Protein AF-A0A6A5XQM7-F1 (afdb_monomer)

Sequence (271 aa):
MVQDLGFQKDPETWPFLDQSFITNEDVEVRRRIYWGCYISDKLISLIFGRPVQLLYNEAEVRELGTLPDPEFILPWRTVGFDDDGHRQYTDLSMIPYVKEQIKLARIVEHLLSLMSSESDRITSPQLLNLDSLNHDLLEWRKNLPNWADFKIWDTSDEPLKPNIAAIHLLYNATRIALNFNGAVAWEGNNRTEQTSEVCMLAVTEIHSIIRRYRKQHGLRNSSLVIVYALAQSIRASKAFGTSEETQKLVKVMSEVAPTWTLAEMVTSARL

Secondary structure (DSSP, 8-state):
-TTTTTTTS-GGG-TTS-GGG--HHHHHHHHHHHHHHHHHHHHHHHHHTPPP-S-GGG--PPPPP-PPPPTTSPPP--TT--STT------S-SHHHHHHHHHHHHHHHHHHHHHHS--SS--HHHHHHHHHHHHHHHHHHHT--GGG---TT----S---HHHHHHHHHHHHHHHHHHHHHHHH-TTSHHHHHHHHHHHHHHHHHHHHHHHHHHHH-STT--HHHHHHHHHHHHHHHHHS-HHHHHHHHHHHHHHTTT-HHHHHHHH---

Structure (mmCIF, N/CA/C/O backbone):
data_AF-A0A6A5XQM7-F1
#
_entry.id   AF-A0A6A5XQM7-F1
#
loop_
_atom_site.group_PDB
_atom_site.id
_atom_site.type_symbol
_atom_site.label_atom_id
_atom_site.label_alt_id
_atom_site.label_comp_id
_atom_site.label_asym_id
_atom_site.label_entity_id
_atom_site.label_seq_id
_atom_site.pdbx_PDB_ins_code
_atom_site.Cartn_x
_atom_site.Cartn_y
_atom_site.Cartn_z
_atom_site.occupancy
_atom_site.B_iso_or_equiv
_atom_site.auth_seq_id
_atom_site.auth_comp_id
_atom_site.auth_asym_id
_atom_site.auth_atom_id
_atom_site.pdbx_PDB_model_num
ATOM 1 N N . MET A 1 1 ? 2.586 -15.879 -15.166 1.00 67.38 1 MET A N 1
ATOM 2 C CA . MET A 1 1 ? 2.677 -15.047 -16.389 1.00 67.38 1 MET A CA 1
ATOM 3 C C . MET A 1 1 ? 3.951 -14.206 -16.432 1.00 67.38 1 MET A C 1
ATOM 5 O O . MET A 1 1 ? 4.722 -14.393 -17.352 1.00 67.38 1 MET A O 1
ATOM 9 N N . VAL A 1 2 ? 4.231 -13.311 -15.470 1.00 81.56 2 VAL A N 1
ATOM 10 C CA . VAL A 1 2 ? 5.472 -12.487 -15.476 1.00 81.56 2 VAL A CA 1
ATOM 11 C C . VAL A 1 2 ? 6.742 -13.348 -15.456 1.00 81.56 2 VAL A C 1
ATOM 13 O O . VAL A 1 2 ? 7.657 -13.097 -16.236 1.00 81.56 2 VAL A O 1
ATOM 16 N N . GLN A 1 3 ? 6.761 -14.392 -14.620 1.00 82.56 3 GLN A N 1
ATOM 17 C CA . GLN A 1 3 ? 7.858 -15.365 -14.572 1.00 82.56 3 GLN A CA 1
ATOM 18 C C . GLN A 1 3 ? 7.965 -16.207 -15.856 1.00 82.56 3 GLN A C 1
ATOM 20 O O . GLN A 1 3 ? 9.068 -16.485 -16.324 1.00 82.56 3 GLN A O 1
ATOM 25 N N . ASP A 1 4 ? 6.825 -16.559 -16.461 1.00 83.94 4 ASP A N 1
ATOM 26 C CA . ASP A 1 4 ? 6.769 -17.307 -17.728 1.00 83.94 4 ASP A CA 1
ATOM 27 C C . ASP A 1 4 ? 7.311 -16.480 -18.905 1.00 83.94 4 ASP A C 1
ATOM 29 O O . ASP A 1 4 ? 7.859 -17.028 -19.856 1.00 83.94 4 ASP A O 1
ATOM 33 N N . LEU A 1 5 ? 7.181 -15.150 -18.830 1.00 84.69 5 LEU A N 1
ATOM 34 C CA . LEU A 1 5 ? 7.722 -14.198 -19.803 1.00 84.69 5 LEU A CA 1
ATOM 35 C C . LEU A 1 5 ? 9.207 -13.868 -19.566 1.00 84.69 5 LEU A C 1
ATOM 37 O O . LEU A 1 5 ? 9.787 -13.106 -20.338 1.00 84.69 5 LEU A O 1
ATOM 41 N N . GLY A 1 6 ? 9.832 -14.407 -18.513 1.00 84.56 6 GLY A N 1
ATOM 42 C CA . GLY A 1 6 ? 11.249 -14.182 -18.214 1.00 84.56 6 GLY A CA 1
ATOM 43 C C . GLY A 1 6 ? 11.573 -12.801 -17.634 1.00 84.56 6 GLY A C 1
ATOM 44 O O . GLY A 1 6 ? 12.745 -12.436 -17.558 1.00 84.56 6 GLY A O 1
ATOM 45 N N . PHE A 1 7 ? 10.569 -12.024 -17.212 1.00 85.56 7 PHE A N 1
ATOM 46 C CA . PHE A 1 7 ? 10.768 -10.668 -16.682 1.00 85.56 7 PHE A CA 1
ATOM 47 C C . PHE A 1 7 ? 11.449 -10.616 -15.313 1.00 85.56 7 PHE A C 1
ATOM 49 O O . PHE A 1 7 ? 11.858 -9.542 -14.895 1.00 85.56 7 PHE A O 1
ATOM 56 N N . GLN A 1 8 ? 11.603 -11.751 -14.635 1.00 86.56 8 GLN A N 1
ATOM 57 C CA . GLN A 1 8 ? 12.411 -11.899 -13.426 1.00 86.56 8 GLN A CA 1
ATOM 58 C C . GLN A 1 8 ? 13.917 -11.775 -13.683 1.00 86.56 8 GLN A C 1
ATOM 60 O O .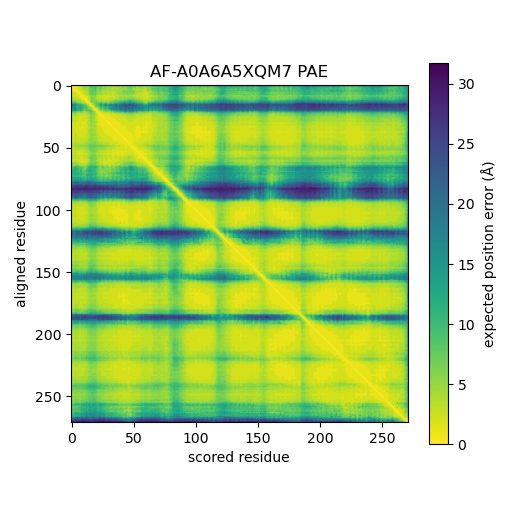 GLN A 1 8 ? 14.669 -11.626 -12.725 1.00 86.56 8 GLN A O 1
ATOM 65 N N . LYS A 1 9 ? 14.355 -11.822 -14.949 1.00 89.12 9 LYS A N 1
ATOM 66 C CA . LYS A 1 9 ? 15.747 -11.608 -15.353 1.00 89.12 9 LYS A CA 1
ATOM 67 C C . LYS A 1 9 ? 15.959 -10.180 -15.816 1.00 89.12 9 LYS A C 1
ATOM 69 O O . LYS A 1 9 ? 15.174 -9.676 -16.620 1.00 89.12 9 LYS A O 1
ATOM 74 N N . ASP A 1 10 ? 17.036 -9.552 -15.356 1.00 88.88 10 ASP A N 1
ATOM 75 C CA . ASP A 1 10 ? 17.378 -8.208 -15.811 1.00 88.88 10 ASP A CA 1
ATOM 76 C C . ASP A 1 10 ? 17.626 -8.186 -17.333 1.00 88.88 10 ASP A C 1
ATOM 78 O O . ASP A 1 10 ? 18.362 -9.040 -17.834 1.00 88.88 10 ASP A O 1
ATOM 82 N N . PRO A 1 11 ? 17.055 -7.227 -18.085 1.00 86.06 11 PRO A N 1
ATOM 83 C CA . PRO A 1 11 ? 17.237 -7.161 -19.534 1.00 86.06 11 PRO A CA 1
ATOM 84 C C . PRO A 1 11 ? 18.703 -7.079 -19.976 1.00 86.06 11 PRO A C 1
ATOM 86 O O . PRO A 1 11 ? 19.035 -7.537 -21.067 1.00 86.06 11 PRO A O 1
ATOM 89 N N . GLU A 1 12 ? 19.591 -6.530 -19.140 1.00 85.44 12 GLU A N 1
ATOM 90 C CA . GLU A 1 12 ? 21.021 -6.435 -19.456 1.00 85.44 12 GLU A CA 1
ATOM 91 C C . GLU A 1 12 ? 21.737 -7.794 -19.459 1.00 85.44 12 GLU A C 1
ATOM 93 O O . GLU A 1 12 ? 22.797 -7.925 -20.069 1.00 85.44 12 GLU A O 1
ATOM 98 N N . THR A 1 13 ? 21.193 -8.813 -18.785 1.00 82.00 13 THR A N 1
ATOM 99 C CA . THR A 1 13 ? 21.828 -10.139 -18.678 1.00 82.00 13 THR A CA 1
ATOM 100 C C . THR A 1 13 ? 21.358 -11.115 -19.752 1.00 82.00 13 THR A C 1
ATOM 102 O O . THR A 1 13 ? 21.788 -12.269 -19.766 1.00 82.00 13 THR A O 1
ATOM 105 N N . TRP A 1 14 ? 20.479 -10.683 -20.659 1.00 77.25 14 TRP A N 1
ATOM 106 C CA . TRP A 1 14 ? 19.884 -11.537 -21.680 1.00 77.25 14 TRP A CA 1
ATOM 107 C C . TRP A 1 14 ? 20.913 -11.932 -22.754 1.00 77.25 14 TRP A C 1
ATOM 109 O O . TRP A 1 14 ? 21.348 -11.084 -23.530 1.00 77.25 14 TRP A O 1
ATOM 119 N N . PRO A 1 15 ? 21.286 -13.224 -22.856 1.00 63.88 15 PRO A N 1
ATOM 120 C CA . PRO A 1 15 ? 22.420 -13.650 -23.679 1.00 63.88 15 PRO A CA 1
ATOM 121 C C . PRO A 1 15 ? 22.110 -13.740 -25.183 1.00 63.88 15 PRO A C 1
ATOM 123 O O . PRO A 1 15 ? 23.025 -13.935 -25.976 1.00 63.88 15 PRO A O 1
ATOM 126 N N . PHE A 1 16 ? 20.837 -13.633 -25.584 1.00 61.50 16 PHE A N 1
ATOM 127 C CA . PHE A 1 16 ? 20.378 -13.900 -26.958 1.00 61.50 16 PHE A CA 1
ATOM 128 C C . PHE A 1 16 ? 19.855 -12.676 -27.708 1.00 61.50 16 PHE A C 1
ATOM 130 O O . PHE A 1 16 ? 19.501 -12.792 -28.880 1.00 61.50 16 PHE A O 1
ATOM 137 N N . LEU A 1 17 ? 19.763 -11.522 -27.049 1.00 60.53 17 LEU A N 1
ATOM 138 C CA . LEU A 1 17 ? 19.380 -10.293 -27.725 1.00 60.53 17 LEU A CA 1
ATOM 139 C C . LEU A 1 17 ? 20.639 -9.587 -28.192 1.00 60.53 17 LEU A C 1
ATOM 141 O O . LEU A 1 17 ? 21.565 -9.361 -27.417 1.00 60.53 17 LEU A O 1
ATOM 145 N N . ASP A 1 18 ? 20.659 -9.268 -29.480 1.00 62.34 18 ASP A N 1
ATOM 146 C CA . ASP A 1 18 ? 21.659 -8.395 -30.063 1.00 62.34 18 ASP A CA 1
ATOM 147 C C . ASP A 1 18 ? 21.568 -7.050 -29.324 1.00 62.34 18 ASP A C 1
ATOM 149 O O . ASP A 1 18 ? 20.618 -6.282 -29.500 1.00 62.34 18 ASP A O 1
ATOM 153 N N . GLN A 1 19 ? 22.514 -6.819 -28.404 1.00 64.19 19 GLN A N 1
ATOM 154 C CA . GLN A 1 19 ? 22.545 -5.658 -27.504 1.00 64.19 19 GLN A CA 1
ATOM 155 C C . GLN A 1 19 ? 22.534 -4.328 -28.274 1.00 64.19 19 GLN A C 1
ATOM 157 O O . GLN A 1 19 ? 22.248 -3.288 -27.693 1.00 64.19 19 GLN A O 1
ATOM 162 N N . SER A 1 20 ? 22.794 -4.361 -29.585 1.00 64.38 20 SER A N 1
ATOM 163 C CA . SER A 1 20 ? 22.698 -3.215 -30.486 1.00 64.38 20 SER A CA 1
ATOM 164 C C . SER A 1 20 ? 21.277 -2.649 -30.652 1.00 64.38 20 SER A C 1
ATOM 166 O O . SER A 1 20 ? 21.148 -1.477 -31.005 1.00 64.38 20 SER A O 1
ATOM 168 N N . PHE A 1 21 ? 20.221 -3.425 -30.368 1.00 67.31 21 PHE A N 1
ATOM 169 C CA . PHE A 1 21 ? 18.821 -2.991 -30.518 1.00 67.31 21 PHE A CA 1
ATOM 170 C C . PHE A 1 21 ? 18.112 -2.637 -29.205 1.00 67.31 21 PHE A C 1
ATOM 172 O O . PHE A 1 21 ? 16.984 -2.151 -29.251 1.00 67.31 21 PHE A O 1
ATOM 179 N N . ILE A 1 22 ? 18.725 -2.889 -28.045 1.00 79.75 22 ILE A N 1
ATOM 180 C CA . ILE A 1 22 ? 18.118 -2.578 -26.744 1.00 79.75 22 ILE A CA 1
ATOM 181 C C . ILE A 1 22 ? 18.641 -1.228 -26.272 1.00 79.75 22 ILE A C 1
ATOM 183 O O . ILE A 1 22 ? 19.821 -1.079 -25.957 1.00 79.75 22 ILE A O 1
ATOM 187 N N . THR A 1 23 ? 17.754 -0.241 -26.189 1.00 85.75 23 THR A N 1
ATOM 188 C CA . THR A 1 23 ? 18.101 1.064 -25.623 1.00 85.75 23 THR A CA 1
ATOM 189 C C . THR A 1 23 ? 18.062 1.029 -24.092 1.00 85.75 23 THR A C 1
ATOM 191 O O . THR A 1 23 ? 17.389 0.196 -23.483 1.00 85.75 23 THR A O 1
ATOM 194 N N . ASN A 1 24 ? 18.737 1.978 -23.434 1.00 85.06 24 ASN A N 1
ATOM 195 C CA . ASN A 1 24 ? 18.628 2.144 -21.976 1.00 85.06 24 ASN A CA 1
ATOM 196 C C . ASN A 1 24 ? 17.179 2.413 -21.527 1.00 85.06 24 ASN A C 1
ATOM 198 O O . ASN A 1 24 ? 16.790 2.036 -20.423 1.00 85.06 24 ASN A O 1
ATOM 202 N N . GLU A 1 25 ? 16.377 3.049 -22.384 1.00 84.75 25 GLU A N 1
ATOM 203 C CA . GLU A 1 25 ? 14.951 3.258 -22.142 1.00 84.75 25 GLU A CA 1
ATOM 204 C C . GLU A 1 25 ? 14.194 1.925 -22.129 1.00 84.75 25 GLU A C 1
ATOM 206 O O . GLU A 1 25 ? 13.445 1.666 -21.188 1.00 84.75 25 GLU A O 1
ATOM 211 N N . ASP A 1 26 ? 14.453 1.033 -23.092 1.00 85.75 26 ASP A N 1
ATOM 212 C CA . ASP A 1 26 ? 13.843 -0.303 -23.138 1.00 85.75 26 ASP A CA 1
ATOM 213 C C . ASP A 1 26 ? 14.170 -1.131 -21.889 1.00 85.75 26 ASP A C 1
ATOM 215 O O . ASP A 1 26 ? 13.300 -1.826 -21.350 1.00 85.75 26 ASP A O 1
ATOM 219 N N . VAL A 1 27 ? 15.419 -1.050 -21.412 1.00 88.44 27 VAL A N 1
ATOM 220 C CA . VAL A 1 27 ? 15.850 -1.701 -20.166 1.00 88.44 27 VAL A CA 1
ATOM 221 C C . VAL A 1 27 ? 15.025 -1.180 -18.992 1.00 88.44 27 VAL A C 1
ATOM 223 O O . VAL A 1 27 ? 14.418 -1.969 -18.262 1.00 88.44 27 VAL A O 1
ATOM 226 N N . GLU A 1 28 ? 14.944 0.140 -18.822 1.00 88.62 28 GLU A N 1
ATOM 227 C CA . GLU A 1 28 ? 14.213 0.740 -17.706 1.00 88.62 28 GLU A CA 1
ATOM 228 C C . GLU A 1 28 ? 12.705 0.497 -17.787 1.00 88.62 28 GLU A C 1
ATOM 230 O O . GLU A 1 28 ? 12.083 0.213 -16.764 1.00 88.62 28 GLU A O 1
ATOM 235 N N . VAL A 1 29 ? 12.099 0.523 -18.976 1.00 87.62 29 VAL A N 1
ATOM 236 C CA . VAL A 1 29 ? 10.681 0.175 -19.160 1.00 87.62 29 VAL A CA 1
ATOM 237 C C . VAL A 1 29 ? 10.413 -1.253 -18.685 1.00 87.62 29 VAL A C 1
ATOM 239 O O . VAL A 1 29 ? 9.457 -1.489 -17.944 1.00 87.62 29 VAL A O 1
ATOM 242 N N . ARG A 1 30 ? 11.275 -2.213 -19.030 1.00 88.75 30 ARG A N 1
ATOM 243 C CA . ARG A 1 30 ? 11.12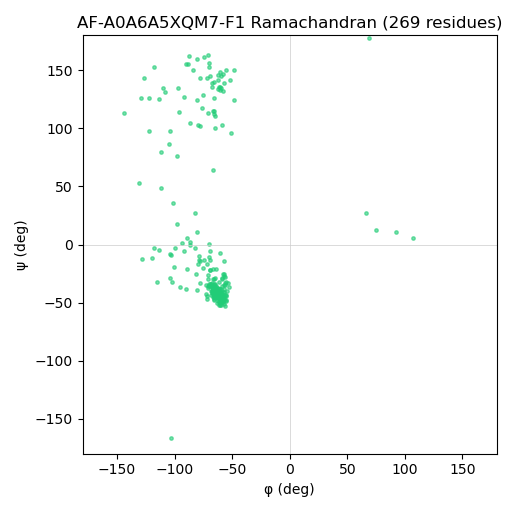8 -3.611 -18.590 1.00 88.75 30 ARG A CA 1
ATOM 244 C C . ARG A 1 30 ? 11.323 -3.773 -17.085 1.00 88.75 30 ARG A C 1
ATOM 246 O O . ARG A 1 30 ? 10.521 -4.461 -16.451 1.00 88.75 30 ARG A O 1
ATOM 253 N N . ARG A 1 31 ? 12.313 -3.094 -16.491 1.00 92.25 31 ARG A N 1
ATOM 254 C CA . ARG A 1 31 ? 12.480 -3.063 -15.026 1.00 92.25 31 ARG A CA 1
ATOM 255 C C . ARG A 1 31 ? 11.236 -2.486 -14.345 1.00 92.25 31 ARG A C 1
ATOM 257 O O . ARG A 1 31 ? 10.746 -3.067 -13.379 1.00 92.25 31 ARG A O 1
ATOM 264 N N . ARG A 1 32 ? 10.673 -1.390 -14.875 1.00 91.19 32 ARG A N 1
ATOM 265 C CA . ARG A 1 32 ? 9.425 -0.774 -14.379 1.00 91.19 32 ARG A CA 1
ATOM 266 C C . ARG A 1 32 ? 8.246 -1.747 -14.457 1.00 91.19 32 ARG A C 1
ATOM 268 O O . ARG A 1 32 ? 7.485 -1.830 -13.497 1.00 91.19 32 ARG A O 1
ATOM 275 N N . ILE A 1 33 ? 8.113 -2.511 -15.546 1.00 92.00 33 ILE A N 1
ATOM 276 C CA . ILE A 1 33 ? 7.072 -3.545 -15.687 1.00 92.00 33 ILE A CA 1
ATOM 277 C C . ILE A 1 33 ? 7.217 -4.608 -14.593 1.00 92.00 33 ILE A C 1
ATOM 279 O O . ILE A 1 33 ? 6.235 -4.905 -13.909 1.00 92.00 33 ILE A O 1
ATOM 283 N N . TYR A 1 34 ? 8.421 -5.153 -14.390 1.00 95.12 34 TYR A N 1
ATOM 284 C CA . TYR A 1 34 ? 8.650 -6.166 -13.359 1.00 95.12 34 TYR A CA 1
ATOM 285 C C . TYR A 1 34 ? 8.335 -5.634 -11.958 1.00 95.12 34 TYR A C 1
ATOM 287 O O . TYR A 1 34 ? 7.531 -6.226 -11.238 1.00 95.12 34 TYR A O 1
ATOM 295 N N . TRP A 1 35 ? 8.904 -4.485 -11.585 1.00 95.62 35 TRP A N 1
ATOM 296 C CA . TRP A 1 35 ? 8.689 -3.900 -10.263 1.00 95.62 35 TRP A CA 1
ATOM 297 C C . TRP A 1 35 ? 7.235 -3.465 -10.035 1.00 95.62 35 TRP A C 1
ATOM 299 O O . TRP A 1 35 ? 6.712 -3.623 -8.932 1.00 95.62 35 TRP A O 1
ATOM 309 N N . GLY A 1 36 ? 6.538 -3.005 -11.078 1.00 94.81 36 GLY A N 1
ATOM 310 C CA . GLY A 1 36 ? 5.098 -2.749 -11.033 1.00 94.81 36 GLY A CA 1
ATOM 311 C C . GLY A 1 36 ? 4.286 -4.019 -10.762 1.00 94.81 36 GLY A C 1
ATOM 312 O O . GLY A 1 36 ? 3.363 -4.003 -9.941 1.00 94.81 36 GLY A O 1
ATOM 313 N N . CYS A 1 37 ? 4.662 -5.143 -11.380 1.00 95.81 37 CYS A N 1
ATOM 314 C CA . CYS A 1 37 ? 4.066 -6.448 -11.089 1.00 95.81 37 CYS A CA 1
ATOM 315 C C . CYS A 1 37 ? 4.382 -6.910 -9.661 1.00 95.81 37 CYS A C 1
ATOM 317 O O . CYS A 1 37 ? 3.484 -7.378 -8.966 1.00 95.81 37 CYS A O 1
ATOM 319 N N . TYR A 1 38 ? 5.623 -6.728 -9.202 1.00 96.56 38 TYR A N 1
ATOM 320 C CA . TYR A 1 38 ? 6.053 -7.047 -7.840 1.00 96.56 38 TYR A CA 1
ATOM 321 C C . TYR A 1 38 ? 5.236 -6.282 -6.787 1.00 96.56 38 TYR A C 1
ATOM 323 O O . TYR A 1 38 ? 4.781 -6.896 -5.824 1.00 96.56 38 TYR A O 1
ATOM 331 N N . ILE A 1 39 ? 5.004 -4.977 -6.971 1.00 96.56 39 ILE A N 1
ATOM 332 C CA . ILE A 1 39 ? 4.166 -4.163 -6.070 1.00 96.56 39 ILE A CA 1
ATOM 333 C C . ILE A 1 39 ? 2.706 -4.631 -6.125 1.00 96.56 39 ILE A C 1
ATOM 335 O O . ILE A 1 39 ? 2.070 -4.821 -5.086 1.00 96.56 39 ILE A O 1
ATOM 339 N N . SER A 1 40 ? 2.176 -4.838 -7.334 1.00 95.75 40 SER A N 1
ATOM 340 C CA . SER A 1 40 ? 0.781 -5.243 -7.539 1.00 95.75 40 SER A CA 1
ATOM 341 C C . SER A 1 40 ? 0.483 -6.604 -6.916 1.00 95.75 40 SER A C 1
ATOM 343 O O . SER A 1 40 ? -0.563 -6.766 -6.292 1.00 95.75 40 SER A O 1
ATOM 345 N N . ASP A 1 41 ? 1.413 -7.558 -7.018 1.00 95.94 41 ASP A N 1
ATOM 346 C CA . ASP A 1 41 ? 1.312 -8.864 -6.366 1.00 95.94 41 ASP A CA 1
ATOM 347 C C . ASP A 1 41 ? 1.093 -8.715 -4.856 1.00 95.94 41 ASP A C 1
ATOM 349 O O . ASP A 1 41 ? 0.191 -9.343 -4.309 1.00 95.94 41 ASP A O 1
ATOM 353 N N . LYS A 1 42 ? 1.831 -7.819 -4.189 1.00 96.50 42 LYS A N 1
ATOM 354 C CA . LYS A 1 42 ? 1.740 -7.602 -2.733 1.00 96.50 42 LYS A CA 1
ATOM 355 C C . LYS A 1 42 ? 0.456 -6.896 -2.361 1.00 96.50 42 LYS A C 1
ATOM 357 O O . LYS A 1 42 ? -0.200 -7.315 -1.418 1.00 96.50 42 LYS A O 1
ATOM 362 N N . LEU A 1 43 ? 0.074 -5.862 -3.109 1.00 95.31 43 LEU A N 1
ATOM 363 C CA . LEU A 1 43 ? -1.178 -5.150 -2.872 1.00 95.31 43 LEU A CA 1
ATOM 364 C C . LEU A 1 43 ? -2.381 -6.094 -3.002 1.00 95.31 43 LEU A C 1
ATOM 366 O O . LEU A 1 43 ? -3.223 -6.146 -2.111 1.00 95.31 43 LEU A O 1
ATOM 370 N N . ILE A 1 44 ? -2.445 -6.870 -4.085 1.00 94.31 44 ILE A N 1
ATOM 371 C CA . ILE A 1 44 ? -3.521 -7.840 -4.330 1.00 94.31 44 ILE A CA 1
ATOM 372 C C . ILE A 1 44 ? -3.493 -8.941 -3.265 1.00 94.31 44 ILE A C 1
ATOM 374 O O . ILE A 1 44 ? -4.542 -9.310 -2.740 1.00 94.31 44 ILE A O 1
ATOM 378 N N . SER A 1 45 ? -2.307 -9.434 -2.905 1.00 94.69 45 SER A N 1
ATOM 379 C CA . SER A 1 45 ? -2.149 -10.451 -1.862 1.00 94.69 45 SER A CA 1
ATOM 380 C C . SER A 1 45 ? -2.613 -9.960 -0.496 1.00 94.69 45 SER A C 1
ATOM 382 O O . SER A 1 45 ? -3.334 -10.671 0.198 1.00 94.69 45 SER A O 1
ATOM 384 N N . LEU A 1 46 ? -2.315 -8.705 -0.168 1.00 92.06 46 LEU A N 1
ATOM 385 C CA . LEU A 1 46 ? -2.753 -8.048 1.055 1.00 92.06 46 LEU A CA 1
ATOM 386 C C . LEU A 1 46 ? -4.276 -7.820 1.088 1.00 92.06 46 LEU A C 1
ATOM 388 O O . LEU A 1 46 ? -4.893 -7.976 2.137 1.00 92.06 46 LEU A O 1
ATOM 392 N N . ILE A 1 47 ? -4.895 -7.497 -0.053 1.00 91.00 47 ILE A N 1
ATOM 393 C CA . ILE A 1 47 ? -6.350 -7.286 -0.162 1.00 91.00 47 ILE A CA 1
ATOM 394 C C . ILE A 1 47 ? -7.128 -8.600 -0.047 1.00 91.00 47 ILE A C 1
ATOM 396 O O . ILE A 1 47 ? -8.134 -8.655 0.658 1.00 91.00 47 ILE A O 1
ATOM 400 N N . PHE A 1 48 ? -6.694 -9.641 -0.760 1.00 89.56 48 PHE A N 1
ATOM 401 C CA . PHE A 1 48 ? -7.452 -10.890 -0.890 1.00 89.56 48 PHE A CA 1
ATOM 402 C C . PHE A 1 48 ? -6.969 -12.012 0.034 1.00 89.56 48 PHE A C 1
ATOM 404 O O . PHE A 1 48 ? -7.558 -13.088 0.027 1.00 89.56 48 PHE A O 1
ATOM 411 N N . GLY A 1 49 ? -5.906 -11.788 0.811 1.00 86.94 49 GLY A N 1
ATOM 412 C CA . GLY A 1 49 ? -5.338 -12.797 1.707 1.00 86.94 49 GLY A CA 1
ATOM 413 C C . GLY A 1 49 ? -4.726 -13.992 0.972 1.00 86.94 49 GLY A C 1
ATOM 414 O O . GLY A 1 49 ? -4.715 -15.095 1.508 1.00 86.94 49 GLY A O 1
ATOM 415 N N . ARG A 1 50 ? -4.255 -13.800 -0.267 1.00 88.44 50 ARG A N 1
ATOM 416 C CA . ARG A 1 50 ? -3.580 -14.861 -1.032 1.00 88.44 50 ARG A CA 1
ATOM 417 C C . ARG A 1 50 ? -2.070 -14.872 -0.746 1.00 88.44 50 ARG A C 1
ATOM 419 O O . ARG A 1 50 ? -1.520 -13.819 -0.423 1.00 88.44 50 ARG A O 1
ATOM 426 N N . PRO A 1 51 ? -1.381 -16.009 -0.930 1.00 89.06 51 PRO A N 1
ATOM 427 C CA . PRO A 1 51 ? 0.076 -16.052 -0.865 1.00 89.06 51 PRO A CA 1
ATOM 428 C C . PRO A 1 51 ? 0.727 -15.177 -1.944 1.00 89.06 51 PRO A C 1
ATOM 430 O O . PRO A 1 51 ? 0.274 -15.152 -3.095 1.00 89.06 51 PRO A O 1
ATOM 433 N N . VAL A 1 52 ? 1.820 -14.507 -1.575 1.00 92.06 52 VAL A N 1
ATOM 434 C CA . VAL A 1 52 ? 2.685 -13.770 -2.511 1.00 92.06 52 VAL A CA 1
ATOM 435 C C . VAL A 1 52 ? 3.313 -14.722 -3.531 1.00 92.06 52 VAL A C 1
ATOM 437 O O . VAL A 1 52 ? 3.594 -15.874 -3.212 1.00 92.06 52 VAL A O 1
ATOM 440 N N . GLN A 1 53 ? 3.503 -14.252 -4.764 1.00 91.94 53 GLN A N 1
ATOM 441 C CA . GLN A 1 53 ? 4.020 -15.071 -5.871 1.00 91.94 53 GLN A CA 1
ATOM 442 C C . GLN A 1 53 ? 5.382 -14.594 -6.377 1.00 91.94 53 GLN A C 1
ATOM 444 O O . GLN A 1 53 ? 6.179 -15.398 -6.844 1.00 91.94 53 GLN A O 1
ATOM 449 N N . LEU A 1 54 ? 5.649 -13.288 -6.320 1.00 94.25 54 LEU A N 1
ATOM 450 C CA . LEU A 1 54 ? 6.906 -12.716 -6.799 1.00 94.25 54 LEU A CA 1
ATOM 451 C C . LEU A 1 54 ? 7.791 -12.369 -5.607 1.00 94.25 54 LEU A C 1
ATOM 453 O O . LEU A 1 54 ? 7.599 -11.311 -5.026 1.00 94.25 54 LEU A O 1
ATOM 457 N N . LEU A 1 55 ? 8.746 -13.213 -5.230 1.00 94.31 55 LEU A N 1
ATOM 458 C CA . LEU A 1 55 ? 9.609 -12.925 -4.081 1.00 94.31 55 LEU A CA 1
ATOM 459 C C . LEU A 1 55 ? 10.707 -11.919 -4.435 1.00 94.31 55 LEU A C 1
ATOM 461 O O . LEU A 1 55 ? 11.269 -11.960 -5.532 1.00 94.31 55 LEU A O 1
ATOM 465 N N . TYR A 1 56 ? 11.053 -11.030 -3.500 1.00 94.56 56 TYR A N 1
ATOM 466 C CA . TYR A 1 56 ? 12.099 -10.025 -3.735 1.00 94.56 56 TYR A CA 1
ATOM 467 C C . TYR A 1 56 ? 13.448 -10.681 -4.043 1.00 94.56 56 TYR A C 1
ATOM 469 O O . TYR A 1 56 ? 14.143 -10.281 -4.970 1.00 94.56 56 TYR A O 1
ATOM 477 N N . ASN A 1 57 ? 13.800 -11.723 -3.286 1.00 92.62 57 ASN A N 1
ATOM 478 C CA . ASN A 1 57 ? 15.091 -12.405 -3.406 1.00 92.62 57 ASN A CA 1
ATOM 479 C C . ASN A 1 57 ? 15.196 -13.307 -4.649 1.00 92.62 57 ASN A C 1
ATOM 481 O O . ASN A 1 57 ? 16.293 -13.743 -4.982 1.00 92.62 57 ASN A O 1
ATOM 485 N N . GLU A 1 58 ? 14.079 -13.595 -5.321 1.00 91.44 58 GLU A N 1
ATOM 486 C CA . GLU A 1 58 ? 14.050 -14.328 -6.596 1.00 91.44 58 GLU A CA 1
ATOM 487 C C . GLU A 1 58 ? 14.100 -13.386 -7.809 1.00 91.44 58 GLU A C 1
ATOM 489 O O . GLU A 1 58 ? 14.186 -13.839 -8.951 1.00 91.44 58 GLU A O 1
ATOM 494 N N . ALA A 1 59 ? 14.042 -12.071 -7.579 1.00 92.12 59 ALA A N 1
ATOM 495 C CA . ALA A 1 59 ? 14.218 -11.079 -8.622 1.00 92.12 59 ALA A CA 1
ATOM 496 C C . ALA A 1 59 ? 15.705 -10.950 -8.979 1.00 92.12 59 ALA A C 1
ATOM 498 O O . ALA A 1 59 ? 16.505 -10.485 -8.171 1.00 92.12 59 ALA A O 1
ATOM 499 N N . GLU A 1 60 ? 16.075 -11.266 -10.219 1.00 92.12 60 GLU A N 1
ATOM 500 C CA . GLU A 1 60 ? 17.389 -10.899 -10.768 1.00 92.12 60 GLU A CA 1
ATOM 501 C C . GLU A 1 60 ? 17.371 -9.483 -11.378 1.00 92.12 60 GLU A C 1
ATOM 503 O O . GLU A 1 60 ? 18.384 -9.015 -11.894 1.00 92.12 60 GLU A O 1
ATOM 508 N N . VAL A 1 61 ? 16.223 -8.798 -11.337 1.00 91.88 61 VAL A N 1
ATOM 509 C CA . VAL A 1 61 ? 16.020 -7.442 -11.865 1.00 91.88 61 VAL A CA 1
ATOM 510 C C . VAL A 1 61 ? 16.655 -6.410 -10.939 1.00 91.88 61 VAL A C 1
ATOM 512 O O . VAL A 1 61 ? 16.380 -6.386 -9.740 1.00 91.88 61 VAL A O 1
ATOM 515 N N . ARG A 1 62 ? 17.478 -5.515 -11.492 1.00 92.00 62 ARG A N 1
ATOM 516 C CA . ARG A 1 62 ? 18.127 -4.455 -10.711 1.00 92.00 62 ARG A CA 1
ATOM 517 C C . ARG A 1 62 ? 17.143 -3.378 -10.259 1.00 92.00 62 ARG A C 1
ATOM 519 O O . ARG A 1 62 ? 16.036 -3.236 -10.785 1.00 92.00 62 ARG A O 1
ATOM 526 N N . GLU A 1 63 ? 17.574 -2.587 -9.278 1.00 88.50 63 GLU A N 1
ATOM 527 C CA . GLU A 1 63 ? 16.843 -1.397 -8.845 1.00 88.50 63 GLU A CA 1
ATOM 528 C C . GLU A 1 63 ? 16.640 -0.410 -10.003 1.00 88.50 63 GLU A C 1
ATOM 530 O O . GLU A 1 63 ? 17.487 -0.274 -10.885 1.00 88.50 63 GLU A O 1
ATOM 535 N N . LEU A 1 64 ? 15.509 0.299 -9.978 1.00 89.88 64 LEU A N 1
ATOM 536 C CA . LEU A 1 64 ? 15.154 1.266 -11.016 1.00 89.88 64 LEU A CA 1
ATOM 537 C C . LEU A 1 64 ? 16.182 2.401 -11.113 1.00 89.88 64 LEU A C 1
ATOM 539 O O . LEU A 1 64 ? 16.544 3.022 -10.107 1.00 89.88 64 LEU A O 1
ATOM 543 N N . GLY A 1 65 ? 16.574 2.757 -12.331 1.00 85.31 65 GLY A N 1
ATOM 544 C CA . GLY A 1 65 ? 17.245 4.020 -12.607 1.00 85.31 65 GLY A CA 1
ATOM 545 C C . GLY A 1 65 ? 16.276 5.194 -12.452 1.00 85.31 65 GLY A C 1
ATOM 546 O O . GLY A 1 65 ? 15.066 5.053 -12.617 1.00 85.31 65 GLY A O 1
ATOM 547 N N . THR A 1 66 ? 16.788 6.383 -12.128 1.00 77.50 66 THR A N 1
ATOM 548 C CA . THR A 1 66 ? 15.990 7.620 -12.192 1.00 77.50 66 THR A CA 1
ATOM 549 C C . THR A 1 66 ? 16.298 8.321 -13.514 1.00 77.50 66 THR A C 1
ATOM 551 O O . THR A 1 66 ? 17.077 9.270 -13.548 1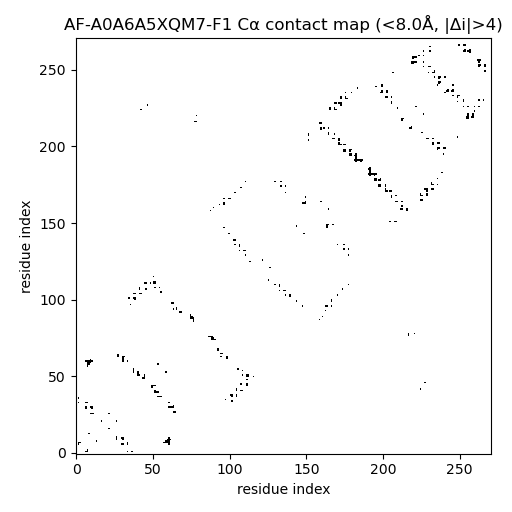.00 77.50 66 THR A O 1
ATOM 554 N N . LEU A 1 67 ? 15.744 7.803 -14.612 1.00 75.94 67 LEU A N 1
ATOM 555 C CA . LEU A 1 67 ? 15.802 8.474 -15.914 1.00 75.94 67 LEU A CA 1
ATOM 556 C C . LEU A 1 67 ? 14.668 9.505 -16.033 1.00 75.94 67 LEU A C 1
ATOM 558 O O . LEU A 1 67 ? 13.610 9.282 -15.434 1.00 75.94 67 LEU A O 1
ATOM 562 N N . PRO A 1 68 ? 14.859 10.599 -16.798 1.00 74.88 68 PRO A N 1
ATOM 563 C CA . PRO A 1 68 ? 13.765 11.485 -17.174 1.00 74.88 68 PRO A CA 1
ATOM 564 C C . PRO A 1 68 ? 12.626 10.682 -17.795 1.00 74.88 68 PRO A C 1
ATOM 566 O O . PRO A 1 68 ? 12.866 9.717 -18.526 1.00 74.88 68 PRO A O 1
ATOM 569 N N . ASP A 1 69 ? 11.391 11.062 -17.486 1.00 74.50 69 ASP A N 1
ATOM 570 C CA . ASP A 1 69 ? 10.257 10.454 -18.165 1.00 74.50 69 ASP A CA 1
ATOM 571 C C . ASP A 1 69 ? 10.268 10.881 -19.647 1.00 74.50 69 ASP A C 1
ATOM 573 O O . ASP A 1 69 ? 10.597 12.035 -19.940 1.00 74.50 69 ASP A O 1
ATOM 577 N N . PRO A 1 70 ? 9.964 9.965 -20.586 1.00 73.25 70 PRO A N 1
ATOM 578 C CA . PRO A 1 70 ? 9.902 10.290 -22.007 1.00 73.25 70 PRO A CA 1
ATOM 579 C C . PRO A 1 70 ? 8.935 11.442 -22.298 1.00 73.25 70 PRO A C 1
ATOM 581 O O . PRO A 1 70 ? 7.913 11.572 -21.627 1.00 73.25 70 PRO A O 1
ATOM 584 N N . GLU A 1 71 ? 9.197 12.228 -23.347 1.00 74.94 71 GLU A N 1
ATOM 585 C CA . GLU A 1 71 ? 8.405 13.427 -23.690 1.00 74.94 71 GLU A CA 1
ATOM 586 C C . GLU A 1 71 ? 6.906 13.148 -23.909 1.00 74.94 71 GLU A C 1
ATOM 588 O O . GLU A 1 71 ? 6.071 14.032 -23.723 1.00 74.94 71 GLU A O 1
ATOM 593 N N . PHE A 1 72 ? 6.545 11.917 -24.285 1.00 75.69 72 PHE A N 1
ATOM 594 C CA . PHE A 1 72 ? 5.150 11.511 -24.468 1.00 75.69 72 PHE A CA 1
ATOM 595 C C . PHE A 1 72 ? 4.409 11.233 -23.147 1.00 75.69 72 PHE A C 1
ATOM 597 O O . PHE A 1 72 ? 3.179 11.130 -23.150 1.00 75.69 72 PHE A O 1
ATOM 604 N N . ILE A 1 73 ? 5.119 11.088 -22.021 1.00 74.06 73 ILE A N 1
ATOM 605 C CA . ILE A 1 73 ? 4.506 10.948 -20.699 1.00 74.06 73 ILE A CA 1
ATOM 606 C C . ILE A 1 73 ? 4.104 12.337 -20.215 1.00 74.06 73 ILE A C 1
ATOM 608 O O . ILE A 1 73 ? 4.917 13.131 -19.748 1.00 74.06 73 ILE A O 1
ATOM 612 N N . LEU A 1 74 ? 2.808 12.620 -20.305 1.00 71.31 74 LEU A N 1
ATOM 613 C CA . LEU A 1 74 ? 2.245 13.840 -19.745 1.00 71.31 74 LEU A CA 1
ATOM 614 C C . LEU A 1 74 ? 2.284 13.783 -18.210 1.00 71.31 74 LEU A C 1
ATOM 616 O O . LEU A 1 74 ? 2.054 12.712 -17.635 1.00 71.31 74 LEU A O 1
ATOM 620 N N . PRO A 1 75 ? 2.514 14.918 -17.523 1.00 70.50 75 PRO A N 1
ATOM 621 C CA . PRO A 1 75 ? 2.445 14.932 -16.074 1.00 70.50 75 PRO A CA 1
ATOM 622 C C . PRO A 1 75 ? 1.046 14.528 -15.605 1.00 70.50 75 PRO A C 1
ATOM 624 O O . PRO A 1 75 ? 0.037 14.787 -16.269 1.00 70.50 75 PRO A O 1
ATOM 627 N N . TRP A 1 76 ? 0.988 13.890 -14.439 1.00 70.81 76 TRP A N 1
ATOM 628 C CA . TRP A 1 76 ? -0.267 13.401 -13.884 1.00 70.81 76 TRP A CA 1
ATOM 629 C C . TRP A 1 76 ? -1.299 14.534 -13.712 1.00 70.81 76 TRP A C 1
ATOM 631 O O . TRP A 1 76 ? -0.957 15.625 -13.252 1.00 70.81 76 TRP A O 1
ATOM 641 N N . ARG A 1 77 ? -2.568 14.250 -14.046 1.00 68.56 77 ARG A N 1
ATOM 642 C CA . ARG A 1 77 ? -3.715 15.168 -13.932 1.00 68.56 77 ARG A CA 1
ATOM 643 C C . ARG A 1 77 ? -4.849 14.520 -13.135 1.00 68.56 77 ARG A C 1
ATOM 645 O O . ARG A 1 77 ? -5.150 13.339 -13.310 1.00 68.56 77 ARG A O 1
ATOM 652 N N . THR A 1 78 ? -5.538 15.321 -12.327 1.00 63.56 78 THR A N 1
ATOM 653 C CA . THR A 1 78 ? -6.794 14.940 -11.673 1.00 63.56 78 THR A CA 1
ATOM 654 C C . THR A 1 78 ? -7.906 14.714 -12.700 1.00 63.56 78 THR A C 1
ATOM 656 O O . THR A 1 78 ? -8.209 15.570 -13.530 1.00 63.56 78 THR A O 1
ATOM 659 N N . VAL A 1 79 ? -8.549 13.547 -12.664 1.00 61.94 79 VAL A N 1
ATOM 660 C CA . VAL A 1 79 ? -9.675 13.241 -13.560 1.00 61.94 79 VAL A CA 1
ATOM 661 C C . VAL A 1 79 ? -10.953 13.881 -13.008 1.00 61.94 79 VAL A C 1
ATOM 663 O O . VAL A 1 79 ? -11.342 13.573 -11.882 1.00 61.94 79 VAL A O 1
ATOM 666 N N . GLY A 1 80 ? -11.637 14.709 -13.807 1.00 56.47 80 GLY A N 1
ATOM 667 C CA . GLY A 1 80 ? -12.957 15.272 -13.473 1.00 56.47 80 GLY A CA 1
ATOM 668 C C . GLY A 1 80 ? -12.993 16.761 -13.110 1.00 56.47 80 GLY A C 1
ATOM 669 O O . GLY A 1 80 ? -14.060 17.253 -12.755 1.00 56.47 80 GLY A O 1
ATOM 670 N N . PHE A 1 81 ? -11.872 17.479 -13.225 1.00 55.50 81 PHE A N 1
ATOM 671 C CA . PHE A 1 81 ? -11.824 18.944 -13.161 1.00 55.50 81 PHE A CA 1
ATOM 672 C C . PHE A 1 81 ? -11.452 19.481 -14.547 1.00 55.50 81 PHE A C 1
ATOM 674 O O . PHE A 1 81 ? -10.287 19.756 -14.834 1.00 55.50 81 PHE A O 1
ATOM 681 N N . ASP A 1 82 ? -12.442 19.540 -15.439 1.00 50.56 82 ASP A N 1
ATOM 682 C CA . ASP A 1 82 ? -12.305 20.027 -16.821 1.00 50.56 82 ASP A CA 1
ATOM 683 C C . ASP A 1 82 ? -12.318 21.558 -16.943 1.00 50.56 82 ASP A C 1
ATOM 685 O O . ASP A 1 82 ? -12.368 22.071 -18.055 1.00 50.56 82 ASP A O 1
ATOM 689 N N . ASP A 1 83 ? -12.223 22.285 -15.823 1.00 52.88 83 ASP A N 1
ATOM 690 C CA . ASP A 1 83 ? -12.246 23.748 -15.811 1.00 52.88 83 ASP A CA 1
ATOM 691 C C . ASP A 1 83 ? -10.880 24.354 -15.436 1.00 52.88 83 ASP A C 1
ATOM 693 O O . ASP A 1 83 ? -10.179 23.914 -14.519 1.00 52.88 83 ASP A O 1
ATOM 697 N N . ASP A 1 84 ? -10.490 25.365 -16.202 1.00 51.69 84 ASP A N 1
ATOM 698 C CA . ASP A 1 84 ? -9.118 25.706 -16.603 1.00 51.69 84 ASP A CA 1
ATOM 699 C C . ASP A 1 84 ? -8.285 26.508 -15.569 1.00 51.69 84 ASP A C 1
ATOM 701 O O . ASP A 1 84 ? -7.369 27.249 -15.924 1.00 51.69 84 ASP A O 1
ATOM 705 N N . GLY A 1 85 ? -8.564 26.386 -14.266 1.00 51.78 85 GLY A N 1
ATOM 706 C CA . GLY A 1 85 ? -7.998 27.290 -13.248 1.00 51.78 85 GLY A CA 1
ATOM 707 C C . GLY A 1 85 ? -6.860 26.748 -12.374 1.00 51.78 85 GLY A C 1
ATOM 708 O O . GLY A 1 85 ? -6.050 27.529 -11.871 1.00 51.78 85 GLY A O 1
ATOM 709 N N . HIS A 1 86 ? -6.795 25.436 -12.125 1.00 49.41 86 HIS A N 1
ATOM 710 C CA . HIS A 1 86 ? -5.958 24.856 -11.054 1.00 49.41 86 HIS A CA 1
ATOM 711 C C . HIS A 1 86 ? -5.106 23.686 -11.552 1.00 49.41 86 HIS A C 1
ATOM 713 O O . HIS A 1 86 ? -5.126 22.583 -11.009 1.00 49.41 86 HIS A O 1
ATOM 719 N N . ARG A 1 87 ? -4.350 23.936 -12.626 1.00 53.03 87 ARG A N 1
ATOM 720 C CA . ARG A 1 87 ? -3.392 22.979 -13.188 1.00 53.03 87 ARG A CA 1
ATOM 721 C C . ARG A 1 87 ? -2.271 22.729 -12.179 1.00 53.03 87 ARG A C 1
ATOM 723 O O . ARG A 1 87 ? -1.361 23.539 -12.044 1.00 53.03 87 ARG A O 1
ATOM 730 N N . GLN A 1 88 ? -2.344 21.619 -11.458 1.00 54.22 88 GLN A N 1
ATOM 731 C CA . GLN A 1 88 ? -1.279 21.178 -10.562 1.00 54.22 88 GLN A CA 1
ATOM 732 C C . GLN A 1 88 ? -0.556 20.026 -11.230 1.00 54.22 88 GLN A C 1
ATOM 734 O O . GLN A 1 88 ? -0.900 18.857 -11.061 1.00 54.22 88 GLN A O 1
ATOM 739 N N . TYR A 1 89 ? 0.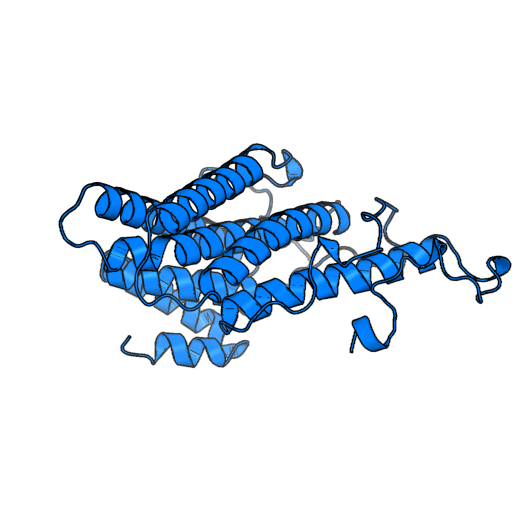421 20.389 -12.052 1.00 56.03 89 TYR A N 1
ATOM 740 C CA . TYR A 1 89 ? 1.362 19.423 -12.581 1.00 56.03 89 TYR A CA 1
ATOM 741 C C . TYR A 1 89 ? 2.218 18.909 -11.424 1.00 56.03 89 TYR A C 1
ATOM 743 O O . TYR A 1 89 ? 2.635 19.662 -10.543 1.00 56.03 89 TYR A O 1
ATOM 751 N N . THR A 1 90 ? 2.420 17.596 -11.378 1.00 57.56 90 THR A N 1
ATOM 752 C CA . THR A 1 90 ? 3.374 17.018 -10.434 1.00 57.56 90 THR A CA 1
ATOM 753 C C . THR A 1 90 ? 4.741 17.047 -11.108 1.00 57.56 90 THR A C 1
ATOM 755 O O . THR A 1 90 ? 4.993 16.237 -11.990 1.00 57.56 90 THR A O 1
ATOM 758 N N . ASP A 1 91 ? 5.609 17.973 -10.697 1.00 62.12 91 ASP A N 1
ATOM 759 C CA . ASP A 1 91 ? 6.939 18.200 -11.303 1.00 62.12 91 ASP A CA 1
ATOM 760 C C . ASP A 1 91 ? 7.960 17.073 -11.038 1.00 62.12 91 ASP A C 1
ATOM 762 O O . ASP A 1 91 ? 9.115 17.143 -11.454 1.00 62.12 91 ASP A O 1
ATOM 766 N N . LEU A 1 92 ? 7.556 16.022 -10.320 1.00 66.56 92 LEU A N 1
ATOM 767 C CA . LEU A 1 92 ? 8.399 14.883 -9.978 1.00 66.56 92 LEU A CA 1
ATOM 768 C C . LEU A 1 92 ? 7.964 13.659 -10.774 1.00 66.56 92 LEU A C 1
ATOM 770 O O . LEU A 1 92 ? 6.788 13.291 -10.761 1.00 66.56 92 LEU A O 1
ATOM 774 N N . SER A 1 93 ? 8.948 12.993 -11.383 1.00 79.62 93 SER A N 1
ATOM 775 C CA . SER A 1 93 ? 8.776 11.658 -11.951 1.00 79.62 93 SER A CA 1
ATOM 776 C C . SER A 1 93 ? 8.095 10.722 -10.946 1.00 79.62 93 SER A C 1
ATOM 778 O O . SER A 1 93 ? 8.258 10.844 -9.729 1.00 79.62 93 SER A O 1
ATOM 780 N N . MET A 1 94 ? 7.350 9.742 -11.449 1.00 82.44 94 MET A N 1
ATOM 781 C CA . MET A 1 94 ? 6.704 8.718 -10.621 1.00 82.44 94 MET A CA 1
ATOM 782 C C . MET A 1 94 ? 7.725 7.762 -9.985 1.00 82.44 94 MET A C 1
ATOM 784 O O . MET A 1 94 ? 7.441 7.118 -8.975 1.00 82.44 94 MET A O 1
ATOM 788 N N . ILE A 1 95 ? 8.924 7.666 -10.564 1.00 88.44 95 ILE A N 1
ATOM 789 C CA . ILE A 1 95 ? 9.919 6.642 -10.235 1.00 88.44 95 ILE A CA 1
ATOM 790 C C . ILE A 1 95 ? 10.414 6.686 -8.785 1.00 88.44 95 ILE A C 1
ATOM 792 O O . ILE A 1 95 ? 10.456 5.622 -8.163 1.00 88.44 95 ILE A O 1
ATOM 796 N N . PRO A 1 96 ? 10.731 7.847 -8.183 1.00 90.69 96 PRO A N 1
ATOM 797 C CA . PRO A 1 96 ? 11.048 7.917 -6.760 1.00 90.69 96 PRO A CA 1
ATOM 798 C C . PRO A 1 96 ? 9.946 7.323 -5.869 1.00 90.69 96 PRO A C 1
ATOM 800 O O . PRO A 1 96 ? 10.251 6.580 -4.940 1.00 90.69 96 PRO A O 1
ATOM 803 N N . TYR A 1 97 ? 8.666 7.559 -6.181 1.00 90.94 97 TYR A N 1
ATOM 804 C CA . TYR A 1 97 ? 7.553 6.965 -5.432 1.00 90.94 97 TYR A CA 1
ATOM 805 C C . TYR A 1 97 ? 7.487 5.446 -5.609 1.00 90.94 97 TYR A C 1
ATOM 807 O O . TYR A 1 97 ? 7.250 4.731 -4.638 1.00 90.94 97 TYR A O 1
ATOM 815 N N . VAL A 1 98 ? 7.730 4.945 -6.825 1.00 92.38 98 VAL A N 1
ATOM 816 C CA . VAL A 1 98 ? 7.788 3.500 -7.102 1.00 92.38 98 VAL A CA 1
ATOM 817 C C . VAL A 1 98 ? 8.909 2.840 -6.296 1.00 92.38 98 VAL A C 1
ATOM 819 O O . VAL A 1 98 ? 8.686 1.784 -5.714 1.00 92.38 98 VAL A O 1
ATOM 822 N N . LYS A 1 99 ? 10.082 3.473 -6.175 1.00 94.44 99 LYS A N 1
ATOM 823 C CA . LYS A 1 99 ? 11.180 2.966 -5.330 1.00 94.44 99 LYS A CA 1
ATOM 824 C C . LYS A 1 99 ? 10.753 2.796 -3.872 1.00 94.44 99 LYS A C 1
ATOM 826 O O . LYS A 1 99 ? 11.023 1.757 -3.274 1.00 94.44 99 LYS A O 1
ATOM 831 N N . GLU A 1 100 ? 10.036 3.770 -3.316 1.00 95.88 100 GLU A N 1
ATOM 832 C CA . GLU A 1 100 ? 9.505 3.657 -1.952 1.00 95.88 100 GLU A CA 1
ATOM 833 C C . GLU A 1 100 ? 8.393 2.602 -1.836 1.00 95.88 100 GLU A C 1
ATOM 835 O O . GLU A 1 100 ? 8.334 1.885 -0.836 1.00 95.88 100 GLU A O 1
ATOM 840 N N . GLN A 1 101 ? 7.566 2.427 -2.874 1.00 95.94 101 GLN A N 1
ATOM 841 C CA . GLN A 1 101 ? 6.578 1.343 -2.933 1.00 95.94 101 GLN A CA 1
ATOM 842 C C . GLN A 1 101 ? 7.228 -0.044 -2.973 1.00 95.94 101 GLN A C 1
ATOM 844 O O . GLN A 1 101 ? 6.719 -0.945 -2.316 1.00 95.94 101 GLN A O 1
ATOM 849 N N . ILE A 1 102 ? 8.348 -0.230 -3.685 1.00 97.06 102 ILE A N 1
ATOM 850 C CA . ILE A 1 102 ? 9.096 -1.502 -3.701 1.00 97.06 102 ILE A CA 1
ATOM 851 C C . ILE A 1 102 ? 9.582 -1.847 -2.288 1.00 97.06 102 ILE A C 1
ATOM 853 O O . ILE A 1 102 ? 9.384 -2.974 -1.828 1.00 97.06 102 ILE A O 1
ATOM 857 N N . LYS A 1 103 ? 10.170 -0.873 -1.576 1.00 97.31 103 LYS A N 1
ATOM 858 C CA . LYS A 1 103 ? 10.643 -1.058 -0.193 1.00 97.31 103 LYS A CA 1
ATOM 859 C C . LYS A 1 103 ? 9.500 -1.446 0.744 1.00 97.31 103 LYS A C 1
ATOM 861 O O . LYS A 1 103 ? 9.615 -2.431 1.466 1.00 97.31 103 LYS A O 1
ATOM 866 N N . LEU A 1 104 ? 8.379 -0.724 0.688 1.00 97.81 104 LEU A N 1
ATOM 867 C CA . LEU A 1 104 ? 7.203 -1.043 1.499 1.00 97.81 104 LEU A CA 1
ATOM 868 C C . LEU A 1 104 ? 6.608 -2.412 1.130 1.00 97.81 104 LEU A C 1
ATOM 870 O O . LEU A 1 104 ? 6.257 -3.192 2.011 1.00 97.81 104 LEU A O 1
ATOM 874 N N . ALA A 1 105 ? 6.547 -2.746 -0.161 1.00 97.62 105 ALA A N 1
ATOM 875 C CA . ALA A 1 105 ? 6.075 -4.043 -0.637 1.00 97.62 105 ALA A CA 1
ATOM 876 C C . ALA A 1 105 ? 6.948 -5.201 -0.125 1.00 97.62 105 ALA A C 1
ATOM 878 O O . ALA A 1 105 ? 6.419 -6.266 0.168 1.00 97.62 105 ALA A O 1
ATOM 879 N N . ARG A 1 106 ? 8.258 -5.004 0.067 1.00 97.25 106 ARG A N 1
ATOM 880 C CA . ARG A 1 106 ? 9.124 -6.011 0.706 1.00 97.25 106 ARG A CA 1
ATOM 881 C C . ARG A 1 106 ? 8.737 -6.282 2.165 1.00 97.25 106 ARG A C 1
ATOM 883 O O . ARG A 1 106 ? 8.735 -7.431 2.590 1.00 97.25 106 ARG A O 1
ATOM 890 N N . ILE A 1 107 ? 8.337 -5.255 2.916 1.00 97.62 107 ILE A N 1
ATOM 891 C CA . ILE A 1 107 ? 7.818 -5.434 4.283 1.00 97.62 107 ILE A CA 1
ATOM 892 C C . ILE A 1 107 ? 6.476 -6.188 4.249 1.00 97.62 107 ILE A C 1
ATOM 894 O O . ILE A 1 107 ? 6.260 -7.117 5.027 1.00 97.62 107 ILE A O 1
ATOM 898 N N . VAL A 1 108 ? 5.593 -5.840 3.303 1.00 96.62 108 VAL A N 1
ATOM 899 C CA . VAL A 1 108 ? 4.314 -6.542 3.081 1.00 96.62 108 VAL A CA 1
ATOM 900 C C . VAL A 1 108 ? 4.535 -8.015 2.706 1.00 96.62 108 VAL A C 1
ATOM 902 O O . VAL A 1 108 ? 3.798 -8.876 3.177 1.00 96.62 108 VAL A O 1
ATOM 905 N N . GLU A 1 109 ? 5.553 -8.328 1.904 1.00 95.69 109 GLU A N 1
ATOM 906 C CA . GLU A 1 109 ? 5.925 -9.703 1.545 1.00 95.69 109 GLU A CA 1
ATOM 907 C C . GLU A 1 109 ? 6.276 -10.541 2.780 1.00 95.69 109 GLU A C 1
ATOM 909 O O . GLU A 1 109 ? 5.739 -11.638 2.956 1.00 95.69 109 GLU A O 1
ATOM 914 N N . HIS A 1 110 ? 7.118 -10.011 3.672 1.00 93.81 110 HIS A N 1
ATOM 915 C CA . HIS A 1 110 ? 7.473 -10.688 4.921 1.00 93.81 110 HIS A CA 1
ATOM 916 C C . HIS A 1 110 ? 6.254 -10.874 5.838 1.00 93.81 110 HIS A C 1
ATOM 918 O O . HIS A 1 110 ? 6.064 -11.956 6.396 1.00 93.81 110 HIS A O 1
ATOM 924 N N . LEU A 1 111 ? 5.391 -9.856 5.946 1.00 92.81 111 LEU A N 1
ATOM 925 C CA . LEU A 1 111 ? 4.127 -9.940 6.682 1.00 92.81 111 LEU A CA 1
ATOM 926 C C . LEU A 1 111 ? 3.242 -11.072 6.155 1.00 92.81 111 LEU A C 1
ATOM 928 O O . LEU A 1 111 ? 2.792 -11.916 6.928 1.00 92.81 111 LEU A O 1
ATOM 932 N N . LEU A 1 112 ? 3.015 -11.126 4.842 1.00 91.00 112 LEU A N 1
ATOM 933 C CA . LEU A 1 112 ? 2.144 -12.132 4.231 1.00 91.00 112 LEU A CA 1
ATOM 934 C C . LEU A 1 112 ? 2.734 -13.541 4.327 1.00 91.00 112 LEU A C 1
ATOM 936 O O . LEU A 1 112 ? 1.991 -14.504 4.515 1.00 91.00 112 LEU A O 1
ATOM 940 N N . SER A 1 113 ? 4.060 -13.663 4.267 1.00 89.19 113 SER A N 1
ATOM 941 C CA . SER A 1 113 ? 4.763 -14.936 4.457 1.00 89.19 113 SER A CA 1
ATOM 942 C C . SER A 1 113 ? 4.586 -15.476 5.883 1.00 89.19 113 SER A C 1
ATOM 944 O O . SER A 1 113 ? 4.336 -16.668 6.074 1.00 89.19 113 SER A O 1
ATOM 946 N N . LEU A 1 114 ? 4.629 -14.596 6.890 1.00 84.5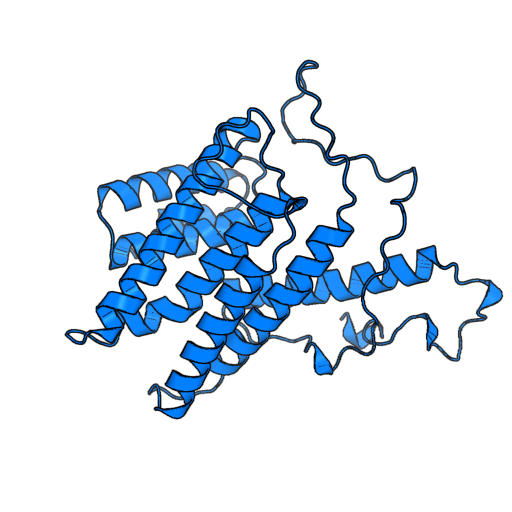0 114 LEU A N 1
ATOM 947 C CA . LEU A 1 114 ? 4.354 -14.961 8.284 1.00 84.50 114 LEU A CA 1
ATOM 948 C C . LEU A 1 114 ? 2.889 -15.346 8.502 1.00 84.50 114 LEU A C 1
ATOM 950 O O . LEU A 1 114 ? 2.623 -16.310 9.213 1.00 84.50 114 LEU A O 1
ATOM 954 N N . MET A 1 115 ? 1.949 -14.629 7.880 1.00 78.31 115 MET A N 1
ATOM 955 C CA . MET A 1 115 ? 0.514 -14.920 7.998 1.00 78.31 115 MET A CA 1
ATOM 956 C C . MET A 1 115 ? 0.093 -16.205 7.277 1.00 78.31 115 MET A C 1
ATOM 958 O O . MET A 1 115 ? -0.860 -16.849 7.701 1.00 78.31 115 MET A O 1
ATOM 962 N N . SER A 1 116 ? 0.792 -16.580 6.203 1.00 73.19 116 SER A N 1
ATOM 963 C CA . SER A 1 116 ? 0.511 -17.806 5.440 1.00 73.19 116 SER A CA 1
ATOM 964 C C . SER A 1 116 ? 1.053 -19.070 6.118 1.00 73.19 116 SER A C 1
ATOM 966 O O . SER A 1 116 ? 0.702 -20.177 5.723 1.00 73.19 116 SER A O 1
ATOM 968 N N . SER A 1 117 ? 1.924 -18.923 7.120 1.00 66.81 117 SER A N 1
ATOM 969 C CA . SER A 1 117 ? 2.484 -20.050 7.864 1.00 66.81 117 SER A CA 1
ATOM 970 C C . SER A 1 117 ? 1.449 -20.555 8.876 1.00 66.81 117 SER A C 1
ATOM 972 O O . SER A 1 117 ? 1.250 -19.935 9.919 1.00 66.81 117 SER A O 1
ATOM 974 N N . GLU A 1 118 ? 0.779 -21.6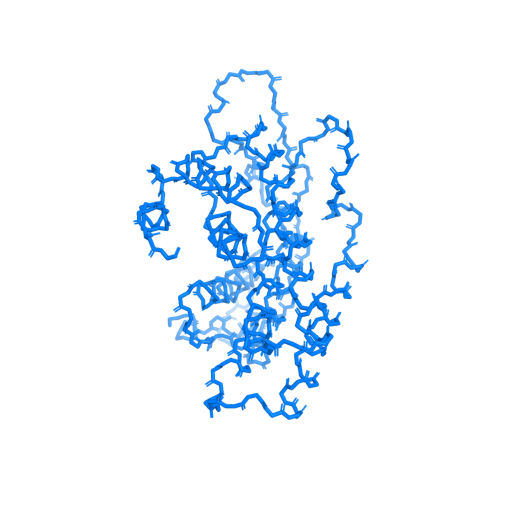63 8.541 1.00 53.62 118 GLU A N 1
ATOM 975 C CA . GLU A 1 118 ? -0.259 -22.338 9.336 1.00 53.62 118 GLU A CA 1
ATOM 976 C C . GLU A 1 118 ? 0.197 -22.605 10.781 1.00 53.62 118 GLU A C 1
ATOM 978 O O . GLU A 1 118 ? 0.850 -23.599 11.096 1.00 53.62 118 GLU A O 1
ATOM 983 N N . SER A 1 119 ? -0.167 -21.712 11.694 1.00 54.75 119 SER A N 1
ATOM 984 C CA . SER A 1 119 ? -0.210 -22.007 13.120 1.00 54.75 119 SER A CA 1
ATOM 985 C C . SER A 1 119 ? -1.387 -21.256 13.714 1.00 54.75 119 SER A C 1
ATOM 987 O O . SER A 1 119 ? -1.359 -20.031 13.816 1.00 54.75 119 SER A O 1
ATOM 989 N N . ASP A 1 120 ? -2.394 -22.002 14.171 1.00 54.28 120 ASP A N 1
ATOM 990 C CA . ASP A 1 120 ? -3.578 -21.477 14.870 1.00 54.28 120 ASP A CA 1
ATOM 991 C C . ASP A 1 120 ? -3.234 -20.737 16.176 1.00 54.28 120 ASP A C 1
ATOM 993 O O . ASP A 1 120 ? -4.098 -20.147 16.826 1.00 54.28 120 ASP A O 1
ATOM 997 N N . ARG A 1 121 ? -1.965 -20.773 16.604 1.00 57.81 121 ARG A N 1
ATOM 998 C CA . ARG A 1 121 ? -1.477 -20.094 17.803 1.00 57.81 121 ARG A CA 1
ATOM 999 C C . ARG A 1 121 ? -0.247 -19.265 17.484 1.00 57.81 121 ARG A C 1
ATOM 1001 O O . ARG A 1 121 ? 0.753 -19.795 17.005 1.00 57.81 121 ARG A O 1
ATOM 1008 N N . ILE A 1 122 ? -0.311 -17.981 17.831 1.00 61.84 122 ILE A N 1
ATOM 1009 C CA . ILE A 1 122 ? 0.854 -17.099 17.804 1.00 61.84 122 ILE A CA 1
ATOM 1010 C C . ILE A 1 122 ? 1.850 -17.597 18.860 1.00 61.84 122 ILE A C 1
ATOM 1012 O O . ILE A 1 122 ? 1.568 -17.588 20.058 1.00 61.84 122 ILE A O 1
ATOM 1016 N N . THR A 1 123 ? 3.011 -18.053 18.409 1.00 65.12 123 THR A N 1
ATOM 1017 C CA . THR A 1 123 ? 4.129 -18.497 19.253 1.00 65.12 123 THR A CA 1
ATOM 1018 C C . THR A 1 123 ? 5.045 -17.321 19.620 1.00 65.12 123 THR A C 1
ATOM 1020 O O . THR A 1 123 ? 5.029 -16.280 18.962 1.00 65.12 123 THR A O 1
ATOM 1023 N N . SER A 1 124 ? 5.884 -17.456 20.656 1.00 63.56 124 SER A N 1
ATOM 1024 C CA . SER A 1 124 ? 6.841 -16.396 21.024 1.00 63.56 124 SER A CA 1
ATOM 1025 C C . SER A 1 124 ? 7.812 -15.987 19.901 1.00 63.56 124 SER A C 1
ATOM 1027 O O . SER A 1 124 ? 8.078 -14.790 19.790 1.00 63.56 124 SER A O 1
ATOM 1029 N N . PRO A 1 125 ? 8.286 -16.881 19.007 1.00 70.38 125 PRO A N 1
ATOM 1030 C CA . PRO A 1 125 ? 9.066 -16.468 17.840 1.00 70.38 125 PRO A CA 1
ATOM 1031 C C . PRO A 1 125 ? 8.245 -15.653 16.836 1.00 70.38 125 PRO A C 1
ATOM 1033 O O . PRO A 1 125 ? 8.747 -14.686 16.271 1.00 70.38 125 PRO A O 1
ATOM 1036 N N . GLN A 1 126 ? 6.964 -15.991 16.643 1.00 74.00 126 GLN A N 1
ATOM 1037 C CA . GLN A 1 126 ? 6.076 -15.203 15.786 1.00 74.00 126 GLN A CA 1
ATOM 1038 C C . GLN A 1 126 ? 5.846 -13.801 16.364 1.00 74.00 126 GLN A C 1
ATOM 1040 O O . GLN A 1 126 ? 5.849 -12.842 15.603 1.00 74.00 126 GLN A O 1
ATOM 1045 N N . LEU A 1 127 ? 5.733 -13.650 17.690 1.00 72.38 127 LEU A N 1
ATOM 1046 C CA . LEU A 1 127 ? 5.655 -12.333 18.341 1.00 72.38 127 LEU A CA 1
ATOM 1047 C C . LEU A 1 127 ? 6.876 -11.455 18.045 1.00 72.38 127 LEU A C 1
ATOM 1049 O O . LEU A 1 127 ? 6.708 -10.292 17.687 1.00 72.38 127 LEU A O 1
ATOM 1053 N N . LEU A 1 128 ? 8.087 -12.011 18.150 1.00 76.06 128 LEU A N 1
ATOM 1054 C CA . LEU A 1 128 ? 9.323 -11.286 17.831 1.00 76.06 128 LEU A CA 1
ATOM 1055 C C . LEU A 1 128 ? 9.361 -10.854 16.360 1.00 76.06 128 LEU A C 1
ATOM 1057 O O . LEU A 1 128 ? 9.768 -9.734 16.058 1.00 76.06 128 LEU A O 1
ATOM 1061 N N . ASN A 1 129 ? 8.873 -11.704 15.454 1.00 84.94 129 ASN A N 1
ATOM 1062 C CA . ASN A 1 129 ? 8.769 -11.363 14.037 1.00 84.94 129 ASN A CA 1
ATOM 1063 C C . ASN A 1 129 ? 7.756 -10.228 13.788 1.00 84.94 129 ASN A C 1
ATOM 1065 O O . ASN A 1 129 ? 8.015 -9.354 12.964 1.00 84.94 129 ASN A O 1
ATOM 1069 N N . LEU A 1 130 ? 6.631 -10.194 14.516 1.00 86.94 130 LEU A N 1
ATOM 1070 C CA . LEU A 1 130 ? 5.659 -9.092 14.438 1.00 86.94 130 LEU A CA 1
ATOM 1071 C C . LEU A 1 130 ? 6.249 -7.770 14.954 1.00 86.94 130 LEU A C 1
ATOM 1073 O O . LEU A 1 130 ? 6.028 -6.721 14.349 1.00 86.94 130 LEU A O 1
ATOM 1077 N N . ASP A 1 131 ? 7.012 -7.812 16.048 1.00 90.00 131 ASP A N 1
ATOM 1078 C CA . ASP A 1 131 ? 7.677 -6.626 16.600 1.00 90.00 131 ASP A CA 1
ATOM 1079 C C . ASP A 1 131 ? 8.768 -6.110 15.647 1.00 90.00 131 ASP A C 1
ATOM 1081 O O . ASP A 1 131 ? 8.866 -4.901 15.428 1.00 90.00 131 ASP A O 1
ATOM 1085 N N . SER A 1 132 ? 9.513 -7.014 14.998 1.00 94.00 132 SER A N 1
ATOM 1086 C CA . SER A 1 132 ? 10.459 -6.667 13.929 1.00 94.00 132 SER A CA 1
ATOM 1087 C C . SER A 1 132 ? 9.760 -5.992 12.748 1.00 94.00 132 SER A C 1
ATOM 1089 O O . SER A 1 132 ? 10.226 -4.964 12.278 1.00 94.00 132 SER A O 1
ATOM 1091 N N . LEU A 1 133 ? 8.610 -6.501 12.296 1.00 95.19 133 LEU A N 1
ATOM 1092 C CA . LEU A 1 133 ? 7.864 -5.868 11.202 1.00 95.19 133 LEU A CA 1
ATOM 1093 C C . LEU A 1 133 ? 7.313 -4.489 11.573 1.00 95.19 133 LEU A C 1
ATOM 1095 O O . LEU A 1 133 ? 7.310 -3.579 10.744 1.00 95.19 133 LEU A O 1
ATOM 1099 N N . ASN A 1 134 ? 6.852 -4.312 12.813 1.00 95.50 134 ASN A N 1
ATOM 1100 C CA . ASN A 1 134 ? 6.463 -2.993 13.311 1.00 95.50 134 ASN A CA 1
ATOM 1101 C C . ASN A 1 134 ? 7.661 -2.031 13.296 1.00 95.50 134 ASN A C 1
ATOM 1103 O O . ASN A 1 134 ? 7.505 -0.874 12.903 1.00 95.50 134 ASN A O 1
ATOM 1107 N N . HIS A 1 135 ? 8.850 -2.507 13.679 1.00 96.94 135 HIS A N 1
ATOM 1108 C CA . HIS A 1 135 ? 10.081 -1.729 13.590 1.00 96.94 135 HIS A CA 1
ATOM 1109 C C . HIS A 1 135 ? 10.414 -1.347 12.143 1.00 96.94 135 HIS A C 1
ATOM 1111 O O . HIS A 1 135 ? 10.586 -0.160 11.873 1.00 96.94 135 HIS A O 1
ATOM 1117 N N . ASP A 1 136 ? 10.400 -2.305 11.213 1.00 97.81 136 ASP A 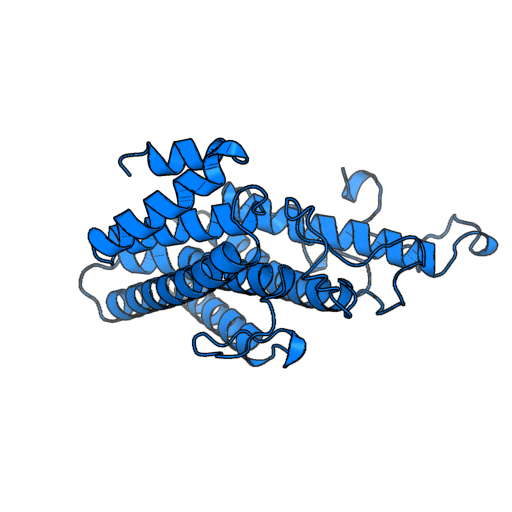N 1
ATOM 1118 C CA . ASP A 1 136 ? 10.697 -2.076 9.792 1.00 97.81 136 ASP A CA 1
ATOM 1119 C C . ASP A 1 136 ? 9.748 -1.038 9.169 1.00 97.81 136 ASP A C 1
ATOM 1121 O O . ASP A 1 136 ? 10.171 -0.164 8.411 1.00 97.81 136 ASP A O 1
ATOM 1125 N N . LEU A 1 137 ? 8.453 -1.089 9.512 1.00 98.00 137 LEU A N 1
ATOM 1126 C CA . LEU A 1 137 ? 7.463 -0.100 9.072 1.00 98.00 137 LEU A CA 1
ATOM 1127 C C . LEU A 1 137 ? 7.797 1.303 9.600 1.00 98.00 137 LEU A C 1
ATOM 1129 O O . LEU A 1 137 ? 7.791 2.274 8.837 1.00 98.00 137 LEU A O 1
ATOM 1133 N N . LEU A 1 138 ? 8.089 1.428 10.897 1.00 97.44 138 LEU A N 1
ATOM 1134 C CA . LEU A 1 138 ? 8.435 2.713 11.512 1.00 97.44 138 LEU A CA 1
ATOM 1135 C C . LEU A 1 138 ? 9.747 3.275 10.956 1.00 97.44 138 LEU A C 1
ATOM 1137 O O . LEU A 1 138 ? 9.842 4.478 10.701 1.00 97.44 138 LEU A O 1
ATOM 1141 N N . GLU A 1 139 ? 10.740 2.416 10.740 1.00 98.12 139 GLU A N 1
ATOM 1142 C CA . GLU A 1 139 ? 12.007 2.783 10.120 1.00 98.12 139 GLU A CA 1
ATOM 1143 C C . GLU A 1 139 ? 11.795 3.262 8.681 1.00 98.12 139 GLU A C 1
ATOM 1145 O O . GLU A 1 139 ? 12.285 4.335 8.320 1.00 98.12 139 GLU A O 1
ATOM 1150 N N . TRP A 1 140 ? 10.998 2.544 7.884 1.00 98.00 140 TRP A N 1
ATOM 1151 C CA . TRP A 1 140 ? 10.621 2.981 6.540 1.00 98.00 140 TRP A CA 1
ATOM 1152 C C . TRP A 1 140 ? 9.977 4.374 6.564 1.00 98.00 140 TRP A C 1
ATOM 1154 O O . TRP A 1 140 ? 10.421 5.260 5.835 1.00 98.00 140 TRP A O 1
ATOM 1164 N N . ARG A 1 141 ? 9.002 4.617 7.457 1.00 97.06 141 ARG A N 1
ATOM 1165 C CA . ARG A 1 141 ? 8.326 5.924 7.591 1.00 97.06 141 ARG A CA 1
ATOM 1166 C C . ARG A 1 141 ? 9.298 7.042 7.969 1.00 97.06 141 ARG A C 1
ATOM 1168 O O . ARG A 1 141 ? 9.165 8.148 7.450 1.00 97.06 141 ARG A O 1
ATOM 1175 N N . LYS A 1 142 ? 10.254 6.764 8.863 1.00 96.44 142 LYS A N 1
ATOM 1176 C CA . LYS A 1 142 ? 11.280 7.717 9.321 1.00 96.44 142 LYS A CA 1
ATOM 1177 C C . LYS A 1 142 ? 12.298 8.051 8.229 1.00 96.44 142 LYS A C 1
ATOM 1179 O O . LYS A 1 142 ? 12.764 9.184 8.168 1.00 96.44 142 LYS A O 1
ATOM 1184 N N . ASN A 1 143 ? 12.637 7.076 7.392 1.00 96.56 143 ASN A N 1
ATOM 1185 C CA . ASN A 1 143 ? 13.628 7.216 6.327 1.00 96.56 143 ASN A CA 1
ATOM 1186 C C . ASN A 1 143 ? 13.034 7.760 5.019 1.00 96.56 143 ASN A C 1
ATOM 1188 O O . ASN A 1 143 ? 13.761 7.896 4.031 1.00 96.56 143 ASN A O 1
ATOM 1192 N N . LEU A 1 144 ? 11.736 8.088 4.995 1.00 96.06 144 LEU A N 1
ATOM 1193 C CA . LEU A 1 144 ? 11.132 8.736 3.841 1.00 96.06 144 LEU A CA 1
ATOM 1194 C C . LEU A 1 144 ? 11.790 10.098 3.581 1.00 96.06 144 LEU A C 1
ATOM 1196 O O . LEU A 1 144 ? 11.978 10.897 4.501 1.00 96.06 144 LEU A O 1
ATOM 1200 N N . PRO A 1 145 ? 12.106 10.407 2.318 1.00 92.75 145 PRO A N 1
ATOM 1201 C CA . PRO A 1 145 ? 12.640 11.709 1.958 1.00 92.75 145 PRO A CA 1
ATOM 1202 C C . PRO A 1 145 ? 11.573 12.802 2.090 1.00 92.75 145 PRO A C 1
ATOM 1204 O O . PRO A 1 145 ? 10.380 12.550 1.935 1.00 92.75 145 PRO A O 1
ATOM 1207 N N . ASN A 1 146 ? 12.010 14.050 2.279 1.00 89.56 146 ASN A N 1
ATOM 1208 C CA . ASN A 1 146 ? 11.117 15.197 2.501 1.00 89.56 146 ASN A CA 1
ATOM 1209 C C . ASN A 1 146 ? 10.032 15.369 1.420 1.00 89.56 146 ASN A C 1
ATOM 1211 O O . ASN A 1 146 ? 8.927 15.794 1.732 1.00 89.56 146 ASN A O 1
ATOM 1215 N N . TRP A 1 147 ? 10.321 15.026 0.158 1.00 88.38 147 TRP A N 1
ATOM 1216 C CA . TRP A 1 147 ? 9.353 15.114 -0.948 1.00 88.38 147 TRP A CA 1
ATOM 1217 C C . TRP A 1 147 ? 8.246 14.048 -0.888 1.00 88.38 147 TRP A C 1
ATOM 1219 O O . TRP A 1 147 ? 7.240 14.172 -1.590 1.00 88.38 147 TRP A O 1
ATOM 1229 N N . ALA A 1 148 ? 8.443 12.991 -0.098 1.00 90.25 148 ALA A N 1
ATOM 1230 C CA . ALA A 1 148 ? 7.500 11.897 0.120 1.00 90.25 148 ALA A CA 1
ATOM 1231 C C . ALA A 1 148 ? 6.779 12.000 1.471 1.00 90.25 148 ALA A C 1
ATOM 1233 O O . ALA A 1 148 ? 5.866 11.215 1.735 1.00 90.25 148 ALA A O 1
ATOM 1234 N N . ASP A 1 149 ? 7.203 12.915 2.345 1.00 89.12 149 ASP A N 1
ATOM 1235 C CA . ASP A 1 149 ? 6.649 13.033 3.686 1.00 89.12 149 ASP A CA 1
ATOM 1236 C C . ASP A 1 149 ? 5.227 13.615 3.650 1.00 89.12 149 ASP A C 1
ATOM 1238 O O . ASP A 1 149 ? 4.892 14.485 2.846 1.00 89.12 149 ASP A O 1
ATOM 1242 N N . PHE A 1 150 ? 4.379 13.116 4.543 1.00 89.00 150 PHE A N 1
ATOM 1243 C CA . PHE A 1 150 ? 3.033 13.622 4.769 1.00 89.00 150 PHE A CA 1
ATOM 1244 C C . PHE A 1 150 ? 2.902 14.041 6.225 1.00 89.00 150 PHE A C 1
ATOM 1246 O O . PHE A 1 150 ? 3.122 13.235 7.131 1.00 89.00 150 PHE A O 1
ATOM 1253 N N . LYS A 1 151 ? 2.482 15.286 6.452 1.00 85.44 151 LYS A N 1
ATOM 1254 C CA . LYS A 1 151 ? 2.245 15.826 7.791 1.00 85.44 151 LYS A CA 1
ATOM 1255 C C . LYS A 1 151 ? 0.757 16.101 7.967 1.00 85.44 151 LYS A C 1
ATOM 1257 O O . LYS A 1 151 ? 0.158 16.839 7.190 1.00 85.44 151 LYS A O 1
ATOM 1262 N N . ILE A 1 152 ? 0.172 15.527 9.018 1.00 81.12 152 ILE A N 1
ATOM 1263 C CA . ILE A 1 152 ? -1.266 15.639 9.331 1.00 81.12 152 ILE A CA 1
ATOM 1264 C C . ILE A 1 152 ? -1.701 17.108 9.472 1.00 81.12 152 ILE A C 1
ATOM 1266 O O . ILE A 1 152 ? -2.783 17.480 9.022 1.00 81.12 152 ILE A O 1
ATOM 1270 N N . TRP A 1 153 ? -0.839 17.935 10.067 1.00 75.62 153 TRP A N 1
ATOM 1271 C CA . TRP A 1 153 ? -1.089 19.349 10.368 1.00 75.62 153 TRP A CA 1
ATOM 1272 C C . TRP A 1 153 ? -0.506 20.306 9.332 1.00 75.62 153 TRP A C 1
ATOM 1274 O O . TRP A 1 153 ? -0.310 21.483 9.620 1.00 75.62 153 TRP A O 1
ATOM 1284 N N . ASP A 1 154 ? -0.184 19.804 8.144 1.00 77.19 154 ASP A N 1
ATOM 1285 C CA . ASP A 1 154 ? 0.303 20.651 7.070 1.00 77.19 154 ASP A CA 1
ATOM 1286 C C . ASP A 1 154 ? -0.804 21.605 6.601 1.00 77.19 154 ASP A C 1
ATOM 1288 O O . ASP A 1 154 ? -1.840 21.179 6.084 1.00 77.19 154 ASP A O 1
ATOM 1292 N N . THR A 1 155 ? -0.577 22.901 6.815 1.00 70.44 155 THR A N 1
ATOM 1293 C CA . THR A 1 155 ? -1.449 23.993 6.367 1.00 70.44 155 THR A CA 1
ATOM 1294 C C . THR A 1 155 ? -1.092 24.480 4.967 1.00 70.44 155 THR A C 1
ATOM 1296 O O . THR A 1 155 ? -1.644 25.486 4.533 1.00 70.44 155 THR A O 1
ATOM 1299 N N . SER A 1 156 ? -0.149 23.824 4.281 1.00 73.56 156 SER A N 1
ATOM 1300 C CA . SER A 1 156 ? 0.211 24.172 2.913 1.00 73.56 156 SER A CA 1
ATOM 1301 C C . SER A 1 156 ? -1.005 24.087 1.994 1.00 73.56 156 SER A C 1
ATOM 1303 O O . SER A 1 156 ? -1.717 23.077 1.960 1.00 73.56 156 SER A O 1
ATOM 1305 N N . ASP A 1 157 ? -1.187 25.136 1.195 1.00 71.44 157 ASP A N 1
ATOM 1306 C CA . ASP A 1 157 ? -2.113 25.129 0.065 1.00 71.44 157 ASP A CA 1
ATOM 1307 C C . ASP A 1 157 ? -1.623 24.200 -1.064 1.00 71.44 157 ASP A C 1
ATOM 1309 O O . ASP A 1 157 ? -2.361 23.955 -2.022 1.00 71.44 157 ASP A O 1
ATOM 1313 N N . GLU A 1 158 ? -0.408 23.630 -0.948 1.00 78.31 158 GLU A N 1
ATOM 1314 C CA . GLU A 1 158 ? 0.078 22.621 -1.884 1.00 78.31 158 GLU A CA 1
ATOM 1315 C C . GLU A 1 158 ? -0.861 21.395 -1.876 1.00 78.31 158 GLU A C 1
ATOM 1317 O O . GLU A 1 158 ? -1.276 20.879 -0.826 1.00 78.31 158 GLU A O 1
ATOM 1322 N N . PRO A 1 159 ? -1.216 20.885 -3.057 1.00 79.94 159 PRO A N 1
ATOM 1323 C CA . PRO A 1 159 ? -2.021 19.683 -3.192 1.00 79.94 159 PRO A CA 1
ATOM 1324 C C . PRO A 1 159 ? -1.284 18.468 -2.678 1.00 79.94 159 PRO A C 1
ATOM 1326 O O . PRO A 1 159 ? -0.113 18.240 -2.979 1.00 79.94 159 PRO A O 1
ATOM 1329 N N . LEU A 1 160 ? -2.017 17.606 -1.990 1.00 86.06 160 LEU A N 1
ATOM 1330 C CA . LEU A 1 160 ? -1.530 16.287 -1.662 1.00 86.06 160 LEU A CA 1
ATOM 1331 C C . LEU A 1 160 ? -1.351 15.483 -2.951 1.00 86.06 160 LEU A C 1
ATOM 1333 O O . LEU A 1 160 ? -2.331 15.111 -3.597 1.00 86.06 160 LEU A O 1
ATOM 1337 N N . LYS A 1 161 ? -0.105 15.173 -3.305 1.00 86.62 161 LYS A N 1
ATOM 1338 C CA . LYS A 1 161 ? 0.201 14.335 -4.470 1.00 86.62 161 LYS A CA 1
ATOM 1339 C C . LYS A 1 161 ? -0.400 12.933 -4.275 1.00 86.62 161 LYS A C 1
ATOM 1341 O O . LYS A 1 161 ? -0.203 12.336 -3.212 1.00 86.62 161 LYS A O 1
ATOM 1346 N N . PRO A 1 162 ? -1.079 12.353 -5.283 1.00 88.12 162 PRO A N 1
ATOM 1347 C CA . PRO A 1 162 ? -1.702 11.034 -5.159 1.00 88.12 162 PRO A CA 1
ATOM 1348 C C . PRO A 1 162 ? -0.742 9.920 -4.758 1.00 88.12 162 PRO A C 1
ATOM 1350 O O . PRO A 1 162 ? -1.133 9.032 -4.011 1.00 88.12 162 PRO A O 1
ATOM 1353 N N . ASN A 1 163 ? 0.515 9.970 -5.207 1.00 89.12 163 ASN A N 1
ATOM 1354 C CA . ASN A 1 163 ? 1.500 8.956 -4.831 1.00 89.12 163 ASN A CA 1
ATOM 1355 C C . ASN A 1 163 ? 1.928 9.061 -3.374 1.00 89.12 163 ASN A C 1
ATOM 1357 O O . ASN A 1 163 ? 2.117 8.029 -2.741 1.00 89.12 163 ASN A O 1
ATOM 1361 N N . ILE A 1 164 ? 2.032 10.284 -2.836 1.00 92.50 164 ILE A N 1
ATOM 1362 C CA . ILE A 1 164 ? 2.245 10.503 -1.400 1.00 92.50 164 ILE A CA 1
ATOM 1363 C C . ILE A 1 164 ? 1.063 9.888 -0.647 1.00 92.50 164 ILE A C 1
ATOM 1365 O O . ILE A 1 164 ? 1.259 9.052 0.229 1.00 92.50 164 ILE A O 1
ATOM 1369 N N . ALA A 1 165 ? -0.172 10.211 -1.046 1.00 93.69 165 ALA A N 1
ATOM 1370 C CA . ALA A 1 165 ? -1.353 9.603 -0.436 1.00 93.69 165 ALA A CA 1
ATOM 1371 C C . ALA A 1 165 ? -1.304 8.066 -0.507 1.00 93.69 165 ALA A C 1
ATOM 1373 O O . ALA A 1 165 ? -1.488 7.405 0.509 1.00 93.69 165 ALA A O 1
ATOM 1374 N N . ALA A 1 166 ? -0.998 7.489 -1.670 1.00 94.06 166 ALA A N 1
ATOM 1375 C CA . ALA A 1 166 ? -0.976 6.045 -1.874 1.00 94.06 166 ALA A CA 1
ATOM 1376 C C . ALA A 1 166 ? 0.037 5.326 -0.968 1.00 94.06 166 ALA A C 1
ATOM 1378 O O . ALA A 1 166 ? -0.332 4.338 -0.333 1.00 94.06 166 ALA A O 1
ATOM 1379 N N . ILE A 1 167 ? 1.280 5.814 -0.860 1.00 96.19 167 ILE A N 1
ATOM 1380 C CA . ILE A 1 167 ? 2.292 5.155 -0.017 1.00 96.19 167 ILE A CA 1
ATOM 1381 C C . ILE A 1 167 ? 1.928 5.225 1.472 1.00 96.19 167 ILE A C 1
ATOM 1383 O O . ILE A 1 167 ? 2.058 4.224 2.172 1.00 96.19 167 ILE A O 1
ATOM 1387 N N . HIS A 1 168 ? 1.391 6.356 1.947 1.00 97.69 168 HIS A N 1
ATOM 1388 C CA . HIS A 1 168 ? 0.993 6.516 3.354 1.00 97.69 168 HIS A CA 1
ATOM 1389 C C . HIS A 1 168 ? -0.275 5.739 3.704 1.00 97.69 168 HIS A C 1
ATOM 1391 O O . HIS A 1 168 ? -0.395 5.208 4.810 1.00 97.69 168 HIS A O 1
ATOM 1397 N N . LEU A 1 169 ? -1.217 5.636 2.764 1.00 97.94 169 LEU A N 1
ATOM 1398 C CA . LEU A 1 169 ? -2.408 4.802 2.911 1.00 97.94 169 LEU A CA 1
ATOM 1399 C C . LEU A 1 169 ? -2.039 3.322 2.969 1.00 97.94 169 LEU A C 1
ATOM 1401 O O . LEU A 1 169 ? -2.529 2.618 3.849 1.00 97.94 169 LEU A O 1
ATOM 1405 N N . LEU A 1 170 ? -1.152 2.854 2.085 1.00 97.69 170 LEU A N 1
ATOM 1406 C CA . LEU A 1 170 ? -0.681 1.470 2.105 1.00 97.69 170 LEU A CA 1
ATOM 1407 C C . LEU A 1 170 ? 0.098 1.162 3.390 1.00 97.69 170 LEU A C 1
ATOM 1409 O O . LEU A 1 170 ? -0.134 0.123 4.004 1.00 97.69 170 LEU A O 1
ATOM 1413 N N . TYR A 1 171 ? 0.965 2.074 3.833 1.00 98.25 171 TYR A N 1
ATOM 1414 C CA . TYR A 1 171 ? 1.696 1.960 5.096 1.00 98.25 171 TYR A CA 1
ATOM 1415 C C . TYR A 1 171 ? 0.746 1.782 6.287 1.00 98.25 171 TYR A C 1
ATOM 1417 O O . TYR A 1 171 ? 0.854 0.807 7.032 1.00 98.25 171 TYR A O 1
ATOM 1425 N N . ASN A 1 172 ? -0.243 2.666 6.436 1.00 98.38 172 ASN A N 1
ATOM 1426 C CA . ASN A 1 172 ? -1.182 2.588 7.553 1.00 98.38 172 ASN A CA 1
ATOM 1427 C C . ASN A 1 172 ? -2.139 1.393 7.447 1.00 98.38 172 ASN A C 1
ATOM 1429 O O . ASN A 1 172 ? -2.429 0.757 8.458 1.00 98.38 172 ASN A O 1
ATOM 1433 N N . ALA A 1 173 ? -2.572 1.021 6.241 1.00 97.94 173 ALA A N 1
ATOM 1434 C CA . ALA A 1 173 ? -3.357 -0.194 6.035 1.00 97.94 173 ALA A CA 1
ATOM 1435 C C . ALA A 1 173 ? -2.562 -1.456 6.416 1.00 97.94 173 ALA A C 1
ATOM 1437 O O . ALA A 1 173 ? -3.116 -2.378 7.012 1.00 97.94 173 ALA A O 1
ATOM 1438 N N . THR A 1 174 ? -1.256 -1.476 6.130 1.00 97.38 174 THR A N 1
ATOM 1439 C CA . THR A 1 174 ? -0.342 -2.562 6.521 1.00 97.38 174 THR A CA 1
ATOM 1440 C C . THR A 1 174 ? -0.158 -2.612 8.037 1.00 97.38 174 THR A C 1
ATOM 1442 O O . THR A 1 174 ? -0.219 -3.691 8.618 1.00 97.38 174 THR A O 1
ATOM 1445 N N . ARG A 1 175 ? -0.024 -1.456 8.705 1.00 97.44 175 ARG A N 1
ATOM 1446 C CA . ARG A 1 175 ? 0.018 -1.380 10.178 1.00 97.44 175 ARG A CA 1
ATOM 1447 C C . ARG A 1 175 ? -1.239 -1.951 10.824 1.00 97.44 175 ARG A C 1
ATOM 1449 O O . ARG A 1 175 ? -1.120 -2.699 11.792 1.00 97.44 175 ARG A O 1
ATOM 1456 N N . ILE A 1 176 ? -2.418 -1.628 10.289 1.00 97.19 176 ILE A N 1
ATOM 1457 C CA . ILE A 1 176 ? -3.680 -2.208 10.766 1.00 97.19 176 ILE A CA 1
ATOM 1458 C C . ILE A 1 176 ? -3.673 -3.722 10.536 1.00 97.19 176 ILE A C 1
ATOM 1460 O O . ILE A 1 176 ? -3.897 -4.472 11.480 1.00 97.19 176 ILE A O 1
ATOM 1464 N N . ALA A 1 177 ? -3.357 -4.182 9.322 1.00 94.12 177 ALA A N 1
ATOM 1465 C CA . ALA A 1 177 ? -3.339 -5.609 8.995 1.00 94.12 177 ALA A CA 1
ATOM 1466 C C . ALA A 1 177 ? -2.397 -6.418 9.909 1.00 94.12 177 ALA A C 1
ATOM 1468 O O . ALA A 1 177 ? -2.768 -7.499 10.362 1.00 94.12 177 ALA A O 1
ATOM 1469 N N . LEU A 1 178 ? -1.220 -5.869 10.227 1.00 93.50 178 LEU A N 1
ATOM 1470 C CA . LEU A 1 178 ? -0.227 -6.488 11.107 1.00 93.50 178 LEU A CA 1
ATOM 1471 C C . LEU A 1 178 ? -0.720 -6.633 12.554 1.00 93.50 178 LEU A C 1
ATOM 1473 O O . LEU A 1 178 ? -0.485 -7.657 13.192 1.00 93.50 178 LEU A O 1
ATOM 1477 N N . ASN A 1 179 ? -1.384 -5.603 13.084 1.00 92.81 179 ASN A N 1
ATOM 1478 C CA . ASN A 1 179 ? -1.667 -5.495 14.517 1.00 92.81 179 ASN A CA 1
ATOM 1479 C C . ASN A 1 179 ? -3.100 -5.899 14.897 1.00 92.81 179 ASN A C 1
ATOM 1481 O O . ASN A 1 179 ? -3.339 -6.234 16.055 1.00 92.81 179 ASN A O 1
ATOM 1485 N N . PHE A 1 180 ? -4.043 -5.926 13.946 1.00 91.50 180 PHE A N 1
ATOM 1486 C CA . PHE A 1 180 ? -5.465 -6.147 14.228 1.00 91.50 180 PHE A CA 1
ATOM 1487 C C . PHE A 1 180 ? -5.727 -7.458 14.977 1.00 91.50 180 PHE A C 1
ATOM 1489 O O . PHE A 1 180 ? -6.433 -7.465 15.981 1.00 91.50 180 PHE A O 1
ATOM 1496 N N . ASN A 1 181 ? -5.148 -8.573 14.520 1.00 86.38 181 ASN A N 1
ATOM 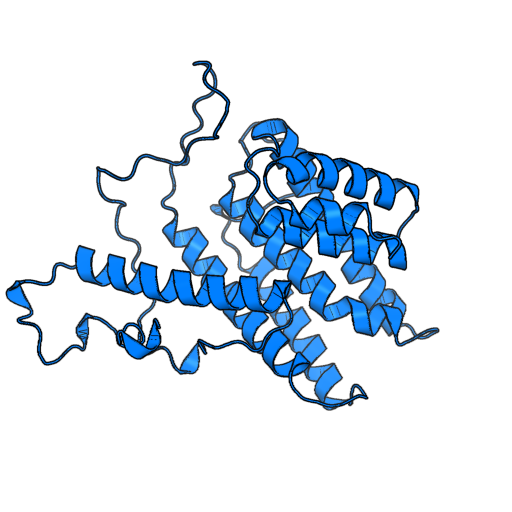1497 C CA . ASN A 1 181 ? -5.388 -9.870 15.157 1.00 86.38 181 ASN A CA 1
ATOM 1498 C C . ASN A 1 181 ? -4.835 -9.910 16.591 1.00 86.38 181 ASN A C 1
ATOM 1500 O O . ASN A 1 181 ? -5.494 -10.456 17.470 1.00 86.38 181 ASN A O 1
ATOM 1504 N N . GLY A 1 182 ? -3.674 -9.295 16.846 1.00 82.81 182 GLY A N 1
ATOM 1505 C CA . GLY A 1 182 ? -3.125 -9.166 18.202 1.00 82.81 182 GLY A CA 1
ATOM 1506 C C . GLY A 1 182 ? -3.995 -8.291 19.109 1.00 82.81 182 GLY A C 1
ATOM 1507 O O . GLY A 1 182 ? -4.193 -8.623 20.274 1.00 82.81 182 GLY A O 1
ATOM 1508 N N . ALA A 1 183 ? -4.581 -7.230 18.551 1.00 85.62 183 ALA A N 1
ATOM 1509 C CA . ALA A 1 183 ? -5.469 -6.320 19.268 1.00 85.62 183 ALA A CA 1
ATOM 1510 C C . ALA A 1 183 ? -6.840 -6.940 19.611 1.00 85.62 183 ALA A C 1
ATOM 1512 O O . ALA A 1 183 ? -7.454 -6.535 20.592 1.00 85.62 183 ALA A O 1
ATOM 1513 N N . VAL A 1 184 ? -7.322 -7.928 18.844 1.00 84.81 184 VAL A N 1
ATOM 1514 C CA . VAL A 1 184 ? -8.574 -8.654 19.151 1.00 84.81 184 VAL A CA 1
ATOM 1515 C C . VAL A 1 184 ? -8.336 -9.893 20.023 1.00 84.81 184 VAL A C 1
ATOM 1517 O O . VAL A 1 184 ? -9.143 -10.196 20.893 1.00 84.81 184 VAL A O 1
ATOM 1520 N N . ALA A 1 185 ? -7.252 -10.642 19.801 1.00 74.56 185 ALA A N 1
ATOM 1521 C CA . ALA A 1 185 ? -7.084 -11.979 20.382 1.00 74.56 185 ALA A CA 1
ATOM 1522 C C . ALA A 1 185 ? -6.627 -12.002 21.853 1.00 74.56 185 ALA A C 1
ATOM 1524 O O . ALA A 1 185 ? -6.704 -13.048 22.496 1.00 74.56 185 ALA A O 1
ATOM 1525 N N . TRP A 1 186 ? -6.098 -10.898 22.384 1.00 63.34 186 TRP A N 1
ATOM 1526 C CA . TRP A 1 186 ? -5.408 -10.876 23.680 1.00 63.34 186 TRP A CA 1
ATOM 1527 C C . TRP A 1 186 ? -6.176 -10.092 24.753 1.00 63.34 186 TRP A C 1
ATOM 1529 O O . TRP A 1 186 ? -5.607 -9.240 25.430 1.00 63.34 186 TRP A O 1
ATOM 1539 N N . GLU A 1 187 ? -7.473 -10.338 24.933 1.00 55.91 187 GLU A N 1
ATOM 1540 C CA . GLU A 1 187 ? -8.270 -9.615 25.938 1.00 55.91 187 GLU A CA 1
ATOM 15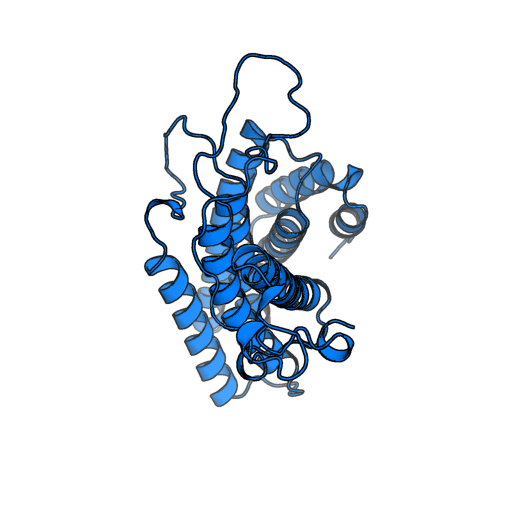41 C C . GLU A 1 187 ? -7.584 -9.574 27.325 1.00 55.91 187 GLU A C 1
ATOM 1543 O O . GLU A 1 187 ? -7.219 -10.602 27.896 1.00 55.91 187 GLU A O 1
ATOM 1548 N N . GLY A 1 188 ? -7.387 -8.360 27.858 1.00 59.88 188 GLY A N 1
ATOM 1549 C CA . GLY A 1 188 ? -6.930 -8.129 29.235 1.00 59.88 188 GLY A CA 1
ATOM 1550 C C . GLY A 1 188 ? -5.419 -7.978 29.475 1.00 59.88 188 GLY A C 1
ATOM 1551 O O . GLY A 1 188 ? -5.018 -7.962 30.638 1.00 59.88 188 GLY A O 1
ATOM 1552 N N . ASN A 1 189 ? -4.573 -7.848 28.441 1.00 68.75 189 ASN A N 1
ATOM 1553 C CA . ASN A 1 189 ? -3.125 -7.620 28.603 1.00 68.75 189 ASN A CA 1
ATOM 1554 C C . ASN A 1 189 ? -2.650 -6.278 27.995 1.00 68.75 189 ASN A C 1
ATOM 1556 O O . ASN A 1 189 ? -3.210 -5.800 27.014 1.00 68.75 189 ASN A O 1
ATOM 1560 N N . ASN A 1 190 ? -1.566 -5.698 28.527 1.00 76.94 190 ASN A N 1
ATOM 1561 C CA . ASN A 1 190 ? -1.003 -4.396 28.108 1.00 76.94 190 ASN A CA 1
ATOM 1562 C C . ASN A 1 190 ? -0.652 -4.344 26.600 1.00 76.94 190 ASN A C 1
ATOM 1564 O O . ASN A 1 190 ? -0.802 -3.327 25.931 1.00 76.94 190 ASN A O 1
ATOM 1568 N N . ARG A 1 191 ? -0.233 -5.475 26.020 1.00 77.12 191 ARG A N 1
ATOM 1569 C CA . ARG A 1 191 ? 0.108 -5.578 24.588 1.00 77.12 191 ARG A CA 1
ATOM 1570 C C . ARG A 1 191 ? -1.104 -5.355 23.669 1.00 77.12 191 ARG A C 1
ATOM 1572 O O . ARG A 1 191 ? -0.959 -4.887 22.542 1.00 77.12 191 ARG A O 1
ATOM 1579 N N . THR A 1 192 ? -2.296 -5.683 24.141 1.00 81.75 192 THR A N 1
ATOM 1580 C CA . THR A 1 192 ? -3.565 -5.541 23.410 1.00 81.75 192 THR A CA 1
ATOM 1581 C C . THR A 1 192 ? -3.958 -4.083 23.308 1.00 81.75 192 THR A C 1
ATOM 1583 O O . THR A 1 192 ? -4.299 -3.608 22.230 1.00 81.75 192 THR A O 1
ATOM 1586 N N . GLU A 1 193 ? -3.802 -3.350 24.410 1.00 84.88 193 GLU A N 1
ATOM 1587 C CA . GLU A 1 193 ? -3.987 -1.903 24.443 1.00 84.88 193 GLU A CA 1
ATOM 1588 C C . GLU A 1 193 ? -3.016 -1.220 23.469 1.00 84.88 193 GLU A C 1
ATOM 1590 O O . GLU A 1 193 ? -3.458 -0.512 22.568 1.00 84.88 193 GLU A O 1
ATOM 1595 N N . GLN A 1 194 ? -1.724 -1.563 23.522 1.00 88.31 194 GLN A N 1
ATOM 1596 C CA . GLN A 1 194 ? -0.707 -1.029 22.603 1.00 88.31 194 GLN A CA 1
ATOM 1597 C C . GLN A 1 194 ? -1.005 -1.327 21.124 1.00 88.31 194 GLN A C 1
ATOM 1599 O O . GLN A 1 194 ? -0.910 -0.448 20.268 1.00 88.31 194 GLN A O 1
ATOM 1604 N N . THR A 1 195 ? -1.370 -2.566 20.789 1.00 89.81 195 THR A N 1
ATOM 1605 C CA . THR A 1 195 ? -1.681 -2.947 19.397 1.00 89.81 195 THR A CA 1
ATOM 1606 C C . THR A 1 195 ? -2.979 -2.303 18.899 1.00 89.81 195 THR A C 1
ATOM 1608 O O . THR A 1 195 ? -3.057 -1.917 17.728 1.00 89.81 195 THR A O 1
ATOM 1611 N N . SER A 1 196 ? -3.971 -2.114 19.777 1.00 92.38 196 SER A N 1
ATOM 1612 C CA . SER A 1 196 ? -5.199 -1.372 19.465 1.00 92.38 196 SER A CA 1
ATOM 1613 C C . SER A 1 196 ? -4.926 0.121 19.245 1.00 92.38 196 SER A C 1
ATOM 1615 O O . SER A 1 196 ? -5.420 0.701 18.276 1.00 92.38 196 SER A O 1
ATOM 1617 N N . GLU A 1 197 ? -4.049 0.723 20.054 1.00 94.62 197 GLU A N 1
ATOM 1618 C CA . GLU A 1 197 ? -3.609 2.111 19.911 1.00 94.62 197 GLU A CA 1
ATOM 1619 C C . GLU A 1 197 ? -2.888 2.314 18.574 1.00 94.62 197 GLU A C 1
ATOM 1621 O O . GLU A 1 197 ? -3.207 3.237 17.823 1.00 94.62 197 GLU A O 1
ATOM 1626 N N . VAL A 1 198 ? -1.985 1.397 18.207 1.00 95.56 198 VAL A N 1
ATOM 1627 C CA . VAL A 1 198 ? -1.312 1.396 16.898 1.00 95.56 198 VAL A CA 1
ATOM 1628 C C . VAL A 1 198 ? -2.325 1.389 15.748 1.00 95.56 198 VAL A C 1
ATOM 1630 O O . VAL A 1 198 ? -2.164 2.160 14.794 1.00 95.56 198 VAL A O 1
ATOM 1633 N N . CYS A 1 199 ? -3.379 0.570 15.840 1.00 97.12 199 CYS A N 1
ATOM 1634 C CA . CYS A 1 199 ? -4.448 0.539 14.842 1.00 97.12 199 CYS A CA 1
ATOM 1635 C C . CYS A 1 199 ? -5.214 1.869 14.786 1.00 97.12 199 CYS A C 1
ATOM 1637 O O . CYS A 1 199 ? -5.435 2.397 13.697 1.00 97.12 199 CYS A O 1
ATOM 1639 N N . MET A 1 200 ? -5.584 2.449 15.930 1.00 97.19 200 MET A N 1
ATOM 1640 C CA . MET A 1 200 ? -6.356 3.699 15.980 1.00 97.19 200 MET A CA 1
ATOM 1641 C C . MET A 1 200 ? -5.553 4.927 15.530 1.00 97.19 200 MET A C 1
ATOM 1643 O O . MET A 1 200 ? -6.090 5.814 14.856 1.00 97.19 200 MET A O 1
ATOM 1647 N N . LEU A 1 201 ? -4.246 4.960 15.797 1.00 96.88 201 LEU A N 1
ATOM 1648 C CA . LEU A 1 201 ? -3.347 5.965 15.226 1.00 96.88 201 LEU A CA 1
ATOM 1649 C C . LEU A 1 201 ? -3.297 5.858 13.695 1.00 96.88 201 LEU A C 1
ATOM 1651 O O . LEU A 1 201 ? -3.379 6.874 13.004 1.00 96.88 201 LEU A O 1
ATOM 1655 N N . ALA A 1 202 ? -3.227 4.636 13.155 1.00 97.94 202 ALA A N 1
ATOM 1656 C CA . ALA A 1 202 ? -3.267 4.410 11.712 1.00 97.94 202 ALA A CA 1
ATOM 1657 C C . ALA A 1 202 ? -4.613 4.831 11.088 1.00 97.94 202 ALA A C 1
ATOM 1659 O O . ALA A 1 202 ? -4.621 5.481 10.041 1.00 97.94 202 ALA A O 1
ATOM 1660 N N . VAL A 1 203 ? -5.744 4.543 11.748 1.00 98.06 203 VAL A N 1
ATOM 1661 C CA . VAL A 1 203 ? -7.086 5.014 11.342 1.00 98.06 203 VAL A CA 1
ATOM 1662 C C . VAL A 1 203 ? -7.129 6.542 11.259 1.00 98.06 203 VAL A C 1
ATOM 1664 O O . VAL A 1 203 ? -7.638 7.102 10.286 1.00 98.06 203 VAL A O 1
ATOM 1667 N N . THR A 1 204 ? -6.567 7.226 12.256 1.00 96.56 204 THR A N 1
ATOM 1668 C CA . THR A 1 204 ? -6.547 8.695 12.326 1.00 96.56 204 THR A CA 1
ATOM 1669 C C . THR A 1 204 ? -5.734 9.308 11.182 1.00 96.56 204 THR A C 1
ATOM 1671 O O . THR A 1 204 ? -6.163 10.286 10.554 1.00 96.56 204 THR A O 1
ATOM 1674 N N . GLU A 1 205 ? -4.577 8.721 10.864 1.00 96.50 205 GLU A N 1
ATOM 1675 C CA . GLU A 1 205 ? -3.740 9.174 9.751 1.00 96.50 205 GLU A CA 1
ATOM 1676 C C . GLU A 1 205 ? -4.422 8.907 8.398 1.00 96.50 205 GLU A C 1
ATOM 1678 O O . GLU A 1 205 ? -4.502 9.819 7.571 1.00 96.50 205 GLU A O 1
ATOM 1683 N N . ILE A 1 206 ? -5.023 7.724 8.199 1.00 97.56 206 ILE A N 1
ATOM 1684 C CA . ILE A 1 206 ? -5.807 7.405 6.992 1.00 97.56 206 ILE A CA 1
ATOM 1685 C C . ILE A 1 206 ? -6.958 8.397 6.808 1.00 97.56 206 ILE A C 1
ATOM 1687 O O . ILE A 1 206 ? -7.125 8.947 5.717 1.00 97.56 206 ILE A O 1
ATOM 1691 N N . HIS A 1 207 ? -7.725 8.683 7.863 1.00 95.31 207 HIS A N 1
ATOM 1692 C CA . HIS A 1 207 ? -8.811 9.662 7.804 1.00 95.31 207 HIS A CA 1
ATOM 1693 C C . HIS A 1 207 ? -8.276 11.031 7.362 1.00 95.31 207 HIS A C 1
ATOM 1695 O O . HIS A 1 207 ? -8.827 11.656 6.453 1.00 95.31 207 HIS A O 1
ATOM 1701 N N . SER A 1 208 ? -7.170 11.484 7.953 1.00 94.50 208 SER A N 1
ATOM 1702 C CA . SER A 1 208 ? -6.558 12.778 7.636 1.00 94.50 208 SER A CA 1
ATOM 1703 C C . SER A 1 208 ? -6.125 12.872 6.169 1.00 94.50 208 SER A C 1
ATOM 1705 O O . SER A 1 208 ? -6.439 13.863 5.500 1.00 94.50 208 SER A O 1
ATOM 1707 N N . ILE A 1 209 ? -5.484 11.820 5.651 1.00 95.19 209 ILE A N 1
ATOM 1708 C CA . ILE A 1 209 ? -5.063 11.710 4.248 1.00 95.19 209 ILE A CA 1
ATOM 1709 C C . ILE A 1 209 ? -6.276 11.751 3.320 1.00 95.19 209 ILE A C 1
ATOM 1711 O O . ILE A 1 209 ? -6.326 12.571 2.403 1.00 95.19 209 ILE A O 1
ATOM 1715 N N . ILE A 1 210 ? -7.282 10.910 3.572 1.00 94.56 210 ILE A N 1
ATOM 1716 C CA . ILE A 1 210 ? -8.456 10.789 2.702 1.00 94.56 210 ILE A CA 1
ATOM 1717 C C . ILE A 1 210 ? -9.289 12.063 2.722 1.00 94.56 210 ILE A C 1
ATOM 1719 O O . ILE A 1 210 ? -9.782 12.481 1.679 1.00 94.56 210 ILE A O 1
ATOM 1723 N N . ARG A 1 211 ? -9.412 12.734 3.870 1.00 92.25 211 ARG A N 1
ATOM 1724 C CA . ARG A 1 211 ? -10.108 14.021 3.964 1.00 92.25 211 ARG A CA 1
ATOM 1725 C C . ARG A 1 211 ? -9.442 15.081 3.084 1.00 92.25 211 ARG A C 1
ATOM 1727 O O . ARG A 1 211 ? -10.148 15.782 2.358 1.00 92.25 211 ARG A O 1
ATOM 1734 N N . ARG A 1 212 ? -8.105 15.190 3.123 1.00 90.00 212 ARG A N 1
ATOM 1735 C CA . ARG A 1 212 ? -7.350 16.127 2.269 1.00 90.00 212 ARG A CA 1
ATOM 1736 C C . ARG A 1 212 ? -7.462 15.732 0.796 1.00 90.00 212 ARG A C 1
ATOM 1738 O O . ARG A 1 212 ? -7.829 16.574 -0.019 1.00 90.00 212 ARG A O 1
ATOM 1745 N N . TYR A 1 213 ? -7.249 14.453 0.482 1.00 90.00 213 TYR A N 1
ATOM 1746 C CA . TYR A 1 213 ? -7.348 13.920 -0.877 1.00 90.00 213 TYR A CA 1
ATOM 1747 C C . TYR A 1 213 ? -8.736 14.160 -1.484 1.00 90.00 213 TYR A C 1
ATOM 1749 O O . TYR A 1 213 ? -8.847 14.733 -2.560 1.00 90.00 213 TYR A O 1
ATOM 1757 N N . ARG A 1 214 ? -9.807 13.818 -0.757 1.00 89.31 214 ARG A N 1
ATOM 1758 C CA . ARG A 1 214 ? -11.202 14.023 -1.169 1.00 89.31 214 ARG A CA 1
ATOM 1759 C C . ARG A 1 214 ? -11.500 15.484 -1.492 1.00 89.31 214 ARG A C 1
ATOM 1761 O O . ARG A 1 214 ? -12.175 15.747 -2.481 1.00 89.31 214 ARG A O 1
ATOM 1768 N N . LYS A 1 215 ? -11.020 16.423 -0.668 1.00 87.06 215 LYS A N 1
ATOM 1769 C CA . LYS A 1 215 ? -11.245 17.863 -0.873 1.00 87.06 215 LYS A CA 1
ATOM 1770 C C . LYS A 1 215 ? -10.587 18.371 -2.161 1.00 87.06 215 LYS A C 1
ATOM 1772 O O . LYS A 1 215 ? -11.133 19.269 -2.788 1.00 87.06 215 LYS A O 1
ATOM 1777 N N . GLN A 1 216 ? -9.424 17.830 -2.522 1.00 84.56 216 GLN A N 1
ATOM 1778 C CA . GLN A 1 216 ? -8.600 18.329 -3.629 1.00 84.56 216 GLN A CA 1
ATOM 1779 C C . GLN A 1 216 ? -8.849 17.589 -4.951 1.00 84.56 216 GLN A C 1
ATOM 1781 O O . GLN A 1 216 ? -8.851 18.208 -6.007 1.00 84.56 216 GLN A O 1
ATOM 1786 N N . HIS A 1 217 ? -9.092 16.278 -4.890 1.00 82.62 217 HIS A N 1
ATOM 1787 C CA . HIS A 1 217 ? -9.132 15.388 -6.058 1.00 82.62 217 HIS A CA 1
ATOM 1788 C C . HIS A 1 217 ? -10.485 14.698 -6.254 1.00 82.62 217 HIS A C 1
ATOM 1790 O O . HIS A 1 217 ? -10.723 14.077 -7.289 1.00 82.62 217 HIS A O 1
ATOM 1796 N N . GLY A 1 218 ? -11.377 14.780 -5.264 1.00 86.81 218 GLY A N 1
ATOM 1797 C CA . GLY A 1 218 ? -12.570 13.943 -5.202 1.00 86.81 218 GLY A CA 1
ATOM 1798 C C . GLY A 1 218 ? -12.241 12.469 -4.932 1.00 86.81 218 GLY A C 1
ATOM 1799 O O . GLY A 1 218 ? -11.086 12.074 -4.795 1.00 86.81 218 GLY A O 1
ATOM 1800 N N . LEU A 1 219 ? -13.284 11.642 -4.822 1.00 88.62 219 LEU A N 1
ATOM 1801 C CA . LEU A 1 219 ? -13.150 10.199 -4.562 1.00 88.62 219 LEU A CA 1
ATOM 1802 C C . LEU A 1 219 ? -13.705 9.312 -5.675 1.00 88.62 219 LEU A C 1
ATOM 1804 O O . LEU A 1 219 ? -13.544 8.093 -5.618 1.00 88.62 219 LEU A O 1
ATOM 1808 N N . ARG A 1 220 ? -14.299 9.911 -6.713 1.00 82.25 220 ARG A N 1
ATOM 1809 C CA . ARG A 1 220 ? -14.897 9.163 -7.818 1.00 82.25 220 ARG A CA 1
ATOM 1810 C C . ARG A 1 220 ? -13.868 8.257 -8.487 1.00 82.25 220 ARG A C 1
ATOM 1812 O O . ARG A 1 220 ? -14.136 7.086 -8.653 1.00 82.25 220 ARG A O 1
ATOM 1819 N N . ASN A 1 221 ? -12.671 8.747 -8.793 1.00 80.75 221 ASN A N 1
ATOM 1820 C CA . ASN A 1 221 ? -11.629 7.959 -9.468 1.00 80.75 221 ASN A CA 1
ATOM 1821 C C . ASN A 1 221 ? -10.555 7.449 -8.492 1.00 80.75 221 ASN A C 1
ATOM 1823 O O . ASN A 1 221 ? -9.371 7.424 -8.823 1.00 80.75 221 ASN A O 1
ATOM 1827 N N . SER A 1 222 ? -10.953 7.098 -7.263 1.00 87.62 222 SER A N 1
ATOM 1828 C CA . SER A 1 222 ? -10.018 6.625 -6.234 1.00 87.62 222 SER A CA 1
ATOM 1829 C C . SER A 1 222 ? -9.281 5.364 -6.678 1.00 87.62 222 SER A C 1
ATOM 1831 O O . SER A 1 222 ? -9.856 4.499 -7.335 1.00 87.62 222 SER A O 1
ATOM 1833 N N . SER A 1 223 ? -8.019 5.217 -6.278 1.00 89.81 223 SER A N 1
ATOM 1834 C CA . SER A 1 223 ? -7.261 3.987 -6.512 1.00 89.81 223 SER A CA 1
ATOM 1835 C C . SER A 1 223 ? -7.713 2.860 -5.578 1.00 89.81 223 SER A C 1
ATOM 1837 O O . SER A 1 223 ? -8.276 3.098 -4.506 1.00 89.81 223 SER A O 1
ATOM 1839 N N . LEU A 1 224 ? -7.391 1.616 -5.942 1.00 91.25 224 LEU A N 1
ATOM 1840 C CA . LEU A 1 224 ? -7.672 0.444 -5.108 1.00 91.25 224 LEU A CA 1
ATOM 1841 C C . LEU A 1 224 ? -7.011 0.533 -3.716 1.00 91.25 224 LEU A C 1
ATOM 1843 O O . LEU A 1 224 ? -7.554 0.025 -2.739 1.00 91.25 224 LEU A O 1
ATOM 1847 N N . VAL A 1 225 ? -5.878 1.236 -3.600 1.00 95.00 225 VAL A N 1
ATOM 1848 C CA . VAL A 1 225 ? -5.200 1.483 -2.316 1.00 95.00 225 VAL A CA 1
ATOM 1849 C C . VAL A 1 225 ? -6.077 2.303 -1.362 1.00 95.00 225 VAL A C 1
ATOM 1851 O O . VAL A 1 225 ? -6.123 1.993 -0.174 1.00 95.00 225 VAL A O 1
ATOM 1854 N N . ILE A 1 226 ? -6.813 3.306 -1.863 1.00 94.94 226 ILE A N 1
ATOM 1855 C CA . ILE A 1 226 ? -7.756 4.094 -1.047 1.00 94.94 226 ILE A CA 1
ATOM 1856 C C . ILE A 1 226 ? -8.881 3.197 -0.529 1.00 94.94 226 ILE A C 1
ATOM 1858 O O . ILE A 1 226 ? -9.202 3.246 0.658 1.00 94.94 226 ILE A O 1
ATOM 1862 N N . VAL A 1 227 ? -9.448 2.351 -1.397 1.00 94.06 227 VAL A N 1
ATOM 1863 C CA . VAL A 1 227 ? -10.503 1.396 -1.017 1.00 94.06 227 VAL A CA 1
ATOM 1864 C C . VAL A 1 227 ? -10.000 0.464 0.080 1.00 94.06 227 VAL A C 1
ATOM 1866 O O . VAL A 1 227 ? -10.658 0.299 1.104 1.00 94.06 227 VAL A O 1
ATOM 1869 N N . TYR A 1 228 ? -8.810 -0.109 -0.098 1.00 95.19 228 TYR A N 1
ATOM 1870 C CA . TYR A 1 228 ? -8.240 -1.027 0.879 1.00 95.19 228 TYR A CA 1
ATOM 1871 C C . TYR A 1 228 ? -7.949 -0.347 2.225 1.00 95.19 228 TYR A C 1
ATOM 1873 O O . TYR A 1 228 ? -8.321 -0.872 3.274 1.00 95.19 228 TYR A O 1
ATOM 1881 N N . ALA A 1 229 ? -7.356 0.849 2.213 1.00 97.56 229 ALA A N 1
ATOM 1882 C CA . ALA A 1 229 ? -7.087 1.604 3.433 1.00 97.56 229 ALA A CA 1
ATOM 1883 C C . ALA A 1 229 ? -8.375 1.995 4.178 1.00 97.56 229 ALA A C 1
ATOM 1885 O O . ALA A 1 229 ? -8.421 1.901 5.407 1.00 97.56 229 ALA A O 1
ATOM 1886 N N . LEU A 1 230 ? -9.440 2.372 3.458 1.00 96.69 230 LEU A N 1
ATOM 1887 C CA . LEU A 1 230 ? -10.764 2.599 4.049 1.00 96.69 230 LEU A CA 1
ATOM 1888 C C . LEU A 1 230 ? -11.343 1.325 4.656 1.00 96.69 230 LEU A C 1
ATOM 1890 O O . LEU A 1 230 ? -11.846 1.374 5.774 1.00 96.69 230 LEU A O 1
ATOM 1894 N N . ALA A 1 231 ? -11.259 0.191 3.959 1.00 95.12 231 ALA A N 1
ATOM 1895 C CA . ALA A 1 231 ? -11.768 -1.081 4.465 1.00 95.12 231 ALA A CA 1
ATOM 1896 C C . ALA A 1 231 ? -11.056 -1.490 5.765 1.00 95.12 231 ALA A C 1
ATOM 1898 O O . ALA A 1 231 ? -11.720 -1.818 6.750 1.00 95.12 231 ALA A O 1
ATOM 1899 N N . GLN A 1 232 ? -9.723 -1.383 5.805 1.00 96.19 232 GLN A N 1
ATOM 1900 C CA . GLN A 1 232 ? -8.939 -1.632 7.018 1.00 96.19 232 GLN A CA 1
ATOM 1901 C C . GLN A 1 232 ? -9.286 -0.646 8.139 1.00 96.19 232 GLN A C 1
ATOM 1903 O O . GLN A 1 232 ? -9.453 -1.048 9.289 1.00 96.19 232 GLN A O 1
ATOM 1908 N N . SER A 1 233 ? -9.477 0.633 7.806 1.00 97.56 233 SER A N 1
ATOM 1909 C CA . SER A 1 233 ? -9.833 1.655 8.795 1.00 97.56 233 SER A CA 1
ATOM 1910 C C . SER A 1 233 ? -11.219 1.437 9.392 1.00 97.56 233 SER A C 1
ATOM 1912 O O . SER A 1 233 ? -11.385 1.562 10.600 1.00 97.56 233 SER A O 1
ATOM 1914 N N . ILE A 1 234 ? -12.212 1.077 8.571 1.00 96.50 234 ILE A N 1
ATOM 1915 C CA . ILE A 1 234 ? -13.566 0.740 9.032 1.00 96.50 234 ILE A CA 1
ATOM 1916 C C . ILE A 1 234 ? -13.511 -0.489 9.938 1.00 96.50 234 ILE A C 1
ATOM 1918 O O . ILE A 1 234 ? -14.119 -0.479 11.003 1.00 96.50 234 ILE A O 1
ATOM 1922 N N . ARG A 1 235 ? -12.760 -1.526 9.547 1.00 94.69 235 ARG A N 1
ATOM 1923 C CA . ARG A 1 235 ? -12.579 -2.736 10.357 1.00 94.69 235 ARG A CA 1
ATOM 1924 C C . ARG A 1 235 ? -11.978 -2.414 11.730 1.00 94.69 235 ARG A C 1
ATOM 1926 O O . ARG A 1 235 ? -12.528 -2.843 12.739 1.00 94.69 235 ARG A O 1
ATOM 1933 N N . ALA A 1 236 ? -10.891 -1.645 11.779 1.00 96.25 236 ALA A N 1
ATOM 1934 C CA . ALA A 1 236 ? -10.259 -1.237 13.034 1.00 96.25 236 ALA A CA 1
ATOM 1935 C C . ALA A 1 236 ? -11.161 -0.316 13.874 1.00 96.25 236 ALA A C 1
ATOM 1937 O O . ALA A 1 236 ? -11.306 -0.528 15.073 1.00 96.25 236 ALA A O 1
ATOM 1938 N N . SER A 1 237 ? -11.820 0.664 13.248 1.00 96.06 237 SER A N 1
ATOM 1939 C CA . SER A 1 237 ? -12.708 1.609 13.936 1.00 96.06 237 SER A CA 1
ATOM 1940 C C . SER A 1 237 ? -13.948 0.929 14.525 1.00 96.06 237 SER A C 1
ATOM 1942 O O . SER A 1 237 ? -14.361 1.301 15.617 1.00 96.06 237 SER A O 1
ATOM 1944 N N . LYS A 1 238 ? -14.490 -0.109 13.873 1.00 94.06 238 LYS A N 1
ATOM 1945 C CA . LYS A 1 238 ? -15.571 -0.939 14.433 1.00 94.06 238 LYS A CA 1
ATOM 1946 C C . LYS A 1 238 ? -15.141 -1.711 15.679 1.00 94.06 238 LYS A C 1
ATOM 1948 O O . LYS A 1 238 ? -15.951 -1.891 16.580 1.00 94.06 238 LYS A O 1
ATOM 1953 N N . ALA A 1 239 ? -13.897 -2.188 15.705 1.00 92.50 239 ALA A N 1
ATOM 1954 C CA . ALA A 1 239 ? -13.377 -2.994 16.804 1.00 92.50 239 ALA A CA 1
ATOM 1955 C C . ALA A 1 239 ? -12.939 -2.147 18.010 1.00 92.50 239 ALA A C 1
ATOM 1957 O O . ALA A 1 239 ? -13.164 -2.551 19.146 1.00 92.50 239 ALA A O 1
ATOM 1958 N N . PHE A 1 240 ? -12.314 -0.990 17.769 1.00 93.31 240 PHE A N 1
ATOM 1959 C CA . PHE A 1 240 ? -11.605 -0.233 18.813 1.00 93.31 240 PHE A CA 1
ATOM 1960 C C . PHE A 1 240 ? -12.010 1.244 18.914 1.00 93.31 240 PHE A C 1
ATOM 1962 O O . PHE A 1 240 ? -11.614 1.924 19.857 1.00 93.31 240 PHE A O 1
ATOM 1969 N N . GLY A 1 241 ? -12.748 1.767 17.934 1.00 91.25 241 GLY A N 1
ATOM 1970 C CA . GLY A 1 241 ? -13.126 3.175 17.854 1.00 91.25 241 GLY A CA 1
ATOM 1971 C C . GLY A 1 241 ? -14.571 3.440 18.261 1.00 91.25 241 GLY A C 1
ATOM 1972 O O . GLY A 1 241 ? -15.270 2.598 18.826 1.00 91.25 241 GLY A O 1
ATOM 1973 N N . THR A 1 242 ? -15.043 4.645 17.950 1.00 91.56 242 THR A N 1
ATOM 1974 C CA . THR A 1 242 ? -16.431 5.035 18.213 1.00 91.56 242 THR A CA 1
ATOM 1975 C C . THR A 1 242 ? -17.356 4.716 17.033 1.00 91.56 242 THR A C 1
ATOM 1977 O O . THR A 1 242 ? -16.954 4.687 15.864 1.00 91.56 242 THR A O 1
ATOM 1980 N N . SER A 1 243 ? -18.649 4.548 17.328 1.00 91.44 243 SER A N 1
ATOM 1981 C CA . SER A 1 243 ? -19.685 4.390 16.295 1.00 91.44 243 SER A CA 1
ATOM 1982 C C . SER A 1 243 ? -19.735 5.596 15.344 1.00 91.44 243 SER A C 1
ATOM 1984 O O . SER A 1 243 ? -19.910 5.435 14.137 1.00 91.44 243 SER A O 1
ATOM 1986 N N . GLU A 1 244 ? -19.504 6.808 15.858 1.00 92.00 244 GLU A N 1
ATOM 1987 C CA . GLU A 1 244 ? -19.501 8.033 15.054 1.00 92.00 244 GLU A CA 1
ATOM 1988 C C . GLU A 1 244 ? -18.337 8.069 14.047 1.00 92.00 244 GLU A C 1
ATOM 1990 O O . GLU A 1 244 ? -18.536 8.388 12.872 1.00 92.00 244 GLU A O 1
ATOM 1995 N N . GLU A 1 245 ? -17.121 7.714 14.473 1.00 90.06 245 GLU A N 1
ATOM 1996 C CA . GLU A 1 245 ? -15.953 7.618 13.584 1.00 90.06 245 GLU A CA 1
ATOM 1997 C C . GLU A 1 245 ? -16.162 6.568 12.496 1.00 90.06 245 GLU A C 1
ATOM 1999 O O . GLU A 1 245 ? -15.918 6.836 11.315 1.00 90.06 245 GLU A O 1
ATOM 2004 N N . THR A 1 246 ? -16.696 5.407 12.881 1.00 93.31 246 THR A N 1
ATOM 2005 C CA . THR A 1 246 ? -17.024 4.331 11.945 1.00 93.31 246 THR A CA 1
ATOM 2006 C C . THR A 1 246 ? -18.014 4.816 10.887 1.00 93.31 246 THR A C 1
ATOM 2008 O O . THR A 1 246 ? -17.788 4.626 9.691 1.00 93.31 246 THR A O 1
ATOM 2011 N N . GLN A 1 247 ? -19.095 5.490 11.293 1.00 92.88 247 GLN A N 1
ATOM 2012 C CA . GLN A 1 247 ? -20.102 6.014 10.366 1.00 92.88 247 GLN A CA 1
ATOM 2013 C C . GLN A 1 247 ? -19.517 7.040 9.387 1.00 92.88 247 GLN A C 1
ATOM 2015 O O . GLN A 1 247 ? -19.860 7.022 8.202 1.00 92.88 247 GLN A O 1
ATOM 2020 N N . LYS A 1 248 ? -18.600 7.905 9.845 1.00 93.12 248 LYS A N 1
ATOM 2021 C CA . LYS A 1 248 ? -17.894 8.855 8.969 1.00 93.12 248 LYS A CA 1
ATOM 2022 C C . LYS A 1 248 ? -17.082 8.125 7.898 1.00 93.12 248 LYS A C 1
ATOM 2024 O O . LYS A 1 248 ? -17.178 8.485 6.727 1.00 93.12 248 LYS A O 1
ATOM 2029 N N . LEU A 1 249 ? -16.333 7.086 8.270 1.00 94.56 249 LEU A N 1
ATOM 2030 C CA . LEU A 1 249 ? -15.541 6.290 7.326 1.00 94.56 249 LEU A CA 1
ATOM 2031 C C . LEU A 1 249 ? -16.423 5.509 6.339 1.00 94.56 249 LEU A C 1
ATOM 2033 O O . LEU A 1 249 ? -16.134 5.494 5.144 1.00 94.56 249 LEU A O 1
ATOM 2037 N N . VAL A 1 250 ? -17.530 4.923 6.805 1.00 93.62 250 VAL A N 1
ATOM 2038 C CA . VAL A 1 250 ? -18.508 4.221 5.952 1.00 93.62 250 VAL A CA 1
ATOM 2039 C C . VAL A 1 250 ? -19.134 5.170 4.927 1.00 93.62 250 VAL A C 1
ATOM 2041 O O . VAL A 1 250 ? -19.245 4.818 3.754 1.00 93.62 250 VAL A O 1
ATOM 2044 N N . LYS A 1 251 ? -19.475 6.399 5.332 1.00 92.69 251 LYS A N 1
ATOM 2045 C CA . LYS A 1 251 ? -19.973 7.433 4.412 1.00 92.69 251 LYS A CA 1
ATOM 2046 C C . LYS A 1 251 ? -18.937 7.806 3.349 1.00 92.69 251 LYS A C 1
ATOM 2048 O O . LYS A 1 251 ? -19.289 8.038 2.200 1.00 92.69 251 LYS A O 1
ATOM 2053 N N . VAL A 1 252 ? -17.658 7.860 3.715 1.00 93.62 252 VAL A N 1
ATOM 2054 C CA . VAL A 1 252 ? -16.578 8.118 2.752 1.00 93.62 252 VAL A CA 1
ATOM 2055 C C . VAL A 1 252 ? -16.404 6.935 1.792 1.00 93.62 252 VAL A C 1
ATOM 2057 O O . VAL A 1 252 ? -16.238 7.146 0.594 1.00 93.62 252 VAL A O 1
ATOM 2060 N N . MET A 1 253 ? -16.509 5.697 2.282 1.00 93.12 253 MET A N 1
ATOM 2061 C CA . MET A 1 253 ? -16.459 4.490 1.449 1.00 93.12 253 MET A CA 1
ATOM 2062 C C . MET A 1 253 ? -17.579 4.457 0.398 1.00 93.12 253 MET A C 1
ATOM 2064 O O . MET A 1 253 ? -17.327 4.082 -0.747 1.00 93.12 253 MET A O 1
ATOM 2068 N N . SER A 1 254 ? -18.796 4.903 0.732 1.00 89.69 254 SER A N 1
ATOM 2069 C CA . SER A 1 254 ? -19.901 4.930 -0.237 1.00 89.69 254 SER A CA 1
ATOM 2070 C C . SER A 1 254 ? -19.685 5.920 -1.389 1.00 89.69 254 SER A C 1
ATOM 2072 O O . SER A 1 254 ? -20.270 5.747 -2.451 1.00 89.69 254 SER A O 1
ATOM 2074 N N . GLU A 1 255 ? -18.822 6.926 -1.230 1.00 90.06 255 GLU A N 1
ATOM 2075 C CA . GLU A 1 255 ? -18.449 7.842 -2.322 1.00 90.06 255 GLU A CA 1
ATOM 2076 C C . GLU A 1 255 ? -17.480 7.211 -3.332 1.00 90.06 255 GLU A C 1
ATOM 2078 O O . GLU A 1 255 ? -17.380 7.680 -4.465 1.00 90.06 255 GLU A O 1
ATOM 2083 N N . VAL A 1 256 ? -16.781 6.144 -2.935 1.00 88.31 256 VAL A N 1
ATOM 2084 C CA . VAL A 1 256 ? -15.859 5.386 -3.795 1.00 88.31 256 VAL A CA 1
ATOM 2085 C C . VAL A 1 256 ? -16.580 4.247 -4.539 1.00 88.31 256 VAL A C 1
ATOM 2087 O O . VAL A 1 256 ? -16.127 3.800 -5.596 1.00 88.31 256 VAL A O 1
ATOM 2090 N N . ALA A 1 257 ? -17.733 3.813 -4.022 1.00 81.50 257 ALA A N 1
ATOM 2091 C CA . ALA A 1 257 ? -18.535 2.709 -4.549 1.00 81.50 257 ALA A CA 1
ATOM 2092 C C . ALA A 1 257 ? -18.914 2.782 -6.039 1.00 81.50 257 ALA A C 1
ATOM 2094 O O . ALA A 1 257 ? -18.851 1.738 -6.687 1.00 81.50 257 ALA A O 1
ATOM 2095 N N . PRO A 1 258 ? -19.207 3.957 -6.636 1.00 82.62 258 PRO A N 1
ATOM 2096 C CA . PRO A 1 258 ? -19.526 4.029 -8.063 1.00 82.62 258 PRO A CA 1
ATOM 2097 C C . PRO A 1 258 ? -18.422 3.492 -8.985 1.00 82.62 258 PRO A C 1
ATOM 2099 O O . PRO A 1 258 ? -18.708 3.088 -10.108 1.00 82.62 258 PRO A O 1
ATOM 2102 N N . THR A 1 259 ? -17.169 3.503 -8.524 1.00 82.62 259 THR A N 1
ATOM 2103 C CA . THR A 1 259 ? -16.009 3.015 -9.287 1.00 82.62 259 THR A CA 1
ATOM 2104 C C . THR A 1 259 ? -15.568 1.634 -8.832 1.00 82.62 259 THR A C 1
ATOM 2106 O O . THR A 1 259 ? -15.104 0.836 -9.643 1.00 82.62 259 THR A O 1
ATOM 2109 N N . TRP A 1 260 ? -15.740 1.327 -7.547 1.00 84.56 260 TRP A N 1
ATOM 2110 C CA . TRP A 1 260 ? -15.363 0.046 -6.966 1.00 84.56 260 TRP A CA 1
ATOM 2111 C C . TRP A 1 260 ? -16.575 -0.617 -6.326 1.00 84.56 260 TRP A C 1
ATOM 2113 O O . TRP A 1 260 ? -16.878 -0.360 -5.164 1.00 84.56 260 TRP A O 1
ATOM 2123 N N . THR A 1 261 ? -17.213 -1.541 -7.043 1.00 83.25 261 THR A N 1
ATOM 2124 C CA . THR A 1 261 ? -18.349 -2.328 -6.524 1.00 83.25 261 THR A CA 1
ATOM 2125 C C . THR A 1 261 ? -18.004 -3.084 -5.235 1.00 83.25 261 THR A C 1
ATOM 2127 O O . THR A 1 261 ? -18.858 -3.265 -4.372 1.00 83.25 261 THR A O 1
ATOM 2130 N N . LEU A 1 262 ? -16.729 -3.440 -5.028 1.00 81.00 262 LEU A N 1
ATOM 2131 C CA . LEU A 1 262 ? -16.232 -4.010 -3.768 1.00 81.00 262 LEU A CA 1
ATOM 2132 C C . LEU A 1 262 ? -16.535 -3.119 -2.547 1.00 81.00 262 LEU A C 1
ATOM 2134 O O . LEU A 1 262 ? -16.774 -3.629 -1.455 1.00 81.00 262 LEU A O 1
ATOM 2138 N N . ALA A 1 263 ? -16.555 -1.794 -2.710 1.00 80.69 263 ALA A N 1
ATOM 2139 C CA . ALA A 1 263 ? -16.872 -0.875 -1.621 1.00 80.69 263 ALA A CA 1
ATOM 2140 C C . ALA A 1 263 ? -18.328 -1.022 -1.143 1.00 80.69 263 ALA A C 1
ATOM 2142 O O . ALA A 1 263 ? -18.593 -0.836 0.044 1.00 80.69 263 ALA A O 1
ATOM 2143 N N . GLU A 1 264 ? -19.260 -1.422 -2.017 1.00 80.94 264 GLU A N 1
ATOM 2144 C CA . GLU A 1 264 ? -20.648 -1.722 -1.634 1.00 80.94 264 GLU A CA 1
ATOM 2145 C C . GLU A 1 264 ? -20.725 -2.944 -0.715 1.00 80.94 264 GLU A C 1
ATOM 2147 O O . GLU A 1 264 ? -21.527 -2.978 0.217 1.00 80.94 264 GLU A O 1
ATOM 2152 N N . MET A 1 265 ? -19.851 -3.933 -0.916 1.00 79.69 265 MET A N 1
ATOM 2153 C CA . MET A 1 265 ? -19.776 -5.100 -0.034 1.00 79.69 265 MET A CA 1
ATOM 2154 C C . MET A 1 265 ? -19.323 -4.700 1.373 1.00 79.69 265 MET A C 1
ATOM 2156 O O . MET A 1 265 ? -19.860 -5.200 2.355 1.00 79.69 265 MET A O 1
ATOM 2160 N N . VAL A 1 266 ? -18.381 -3.759 1.492 1.00 76.56 266 VAL A N 1
ATOM 2161 C CA . VAL A 1 266 ? -17.884 -3.287 2.797 1.00 76.56 266 VAL A CA 1
ATOM 2162 C C . VAL A 1 266 ? -18.932 -2.454 3.541 1.00 76.56 266 VAL A C 1
ATOM 2164 O O . VAL A 1 266 ? -19.035 -2.550 4.764 1.00 76.56 266 VAL A O 1
ATOM 2167 N N . THR A 1 267 ? -19.715 -1.640 2.830 1.00 75.50 267 THR A N 1
ATOM 2168 C CA . THR A 1 267 ? -20.757 -0.795 3.440 1.00 75.50 267 THR A CA 1
ATOM 2169 C C . THR A 1 267 ? -22.024 -1.576 3.794 1.00 75.50 267 THR A C 1
ATOM 2171 O O . THR A 1 267 ? -22.669 -1.258 4.792 1.00 75.50 267 THR A O 1
ATOM 2174 N N . SER A 1 268 ? -22.375 -2.600 3.009 1.00 67.19 268 SER A N 1
ATOM 2175 C CA . SER A 1 268 ? -23.540 -3.467 3.247 1.00 67.19 268 SER A CA 1
ATOM 2176 C C . SER A 1 268 ? -23.278 -4.570 4.271 1.00 67.19 268 SER A C 1
ATOM 2178 O O . SER A 1 268 ? -24.210 -5.038 4.931 1.00 67.19 268 SER A O 1
ATOM 2180 N N . ALA A 1 269 ? -22.019 -4.974 4.442 1.00 59.47 269 ALA A N 1
ATOM 2181 C CA . ALA A 1 269 ? -21.645 -5.937 5.454 1.00 59.47 269 ALA A CA 1
ATOM 2182 C C . ALA A 1 269 ? -21.900 -5.366 6.860 1.00 59.47 269 ALA A C 1
ATOM 2184 O O . ALA A 1 269 ? -21.174 -4.498 7.361 1.00 59.47 269 ALA A O 1
ATOM 2185 N N . ARG A 1 270 ? -22.905 -5.932 7.543 1.00 42.16 270 ARG A N 1
ATOM 2186 C CA . ARG A 1 270 ? -22.962 -5.986 9.012 1.00 42.16 270 ARG A CA 1
ATOM 2187 C C . ARG A 1 270 ? -21.823 -6.889 9.519 1.00 42.16 270 ARG A C 1
ATOM 2189 O O . ARG A 1 270 ? -22.077 -7.974 10.025 1.00 42.16 270 ARG A O 1
ATOM 2196 N N . LEU A 1 271 ? -20.581 -6.481 9.277 1.00 41.59 271 LEU A N 1
ATOM 2197 C CA . LEU A 1 271 ? -19.401 -6.961 9.997 1.00 41.59 271 LEU A CA 1
ATOM 2198 C C . LEU A 1 271 ? -19.250 -6.144 11.272 1.00 41.59 271 LEU A C 1
ATOM 2200 O O . LEU A 1 271 ? -19.396 -4.904 11.147 1.00 41.59 271 LEU A O 1
#

Solvent-accessible surface area (backbone atoms only — not comparable to full-atom values): 16025 Å² total; per-residue (Å²): 105,62,68,79,70,48,50,42,48,31,70,89,72,51,90,83,60,68,68,90,76,60,49,75,64,56,44,48,53,50,45,50,52,40,52,50,49,44,35,48,42,36,54,52,18,68,73,72,74,46,80,75,80,68,55,76,90,70,43,58,47,67,84,83,74,90,68,83,76,58,91,86,62,70,66,62,72,73,78,89,68,92,62,97,80,75,88,67,67,52,94,61,71,66,57,70,57,50,54,53,43,49,57,53,32,54,55,49,46,54,51,48,54,59,70,68,52,92,56,102,59,90,45,76,70,54,50,53,52,51,53,47,50,56,48,53,53,52,50,52,65,69,68,49,52,80,95,56,59,83,62,92,83,63,80,63,87,68,76,79,52,67,65,45,50,44,53,54,29,47,52,30,30,49,50,29,67,70,26,48,62,54,34,66,74,39,84,94,45,74,67,17,55,53,28,41,48,54,29,53,53,28,35,52,51,44,49,53,49,48,56,54,40,39,76,77,58,50,40,60,86,57,55,71,52,57,54,49,25,49,53,44,31,38,56,46,23,68,76,76,52,50,72,67,61,26,51,55,48,44,58,54,40,59,54,31,22,90,67,35,65,68,37,48,55,63,66,65,47,92,117

Foldseek 3Di:
DCVVVVLLAQPVPDPPDPVVPQDPVNRLVSLCVVLVVLLVQLLVCLQPVNARDDAPVSRNYDQHDPDDDDPPDFFDDQPPCPDDDDDDGDPDDCRVLSNLSSQVSNLSNLLSVLVPPDDPDCDPVNVVSLVVSVVSLVVSLVPDDPVLHDDLPDPDPRADDVSSLLSLLLSLLSLLSSLVCVLPVDPPDPSNVVSLVSNVVSLSSLVSSLVRCCVPRNQQPPDVSNLSSLLSSLVSCVVRNDPVSNVVSLVSLVSNCVPPVVSVVSNPDPD

InterPro domains:
  IPR007219 Xylanolytic transcriptional activator, regulatory domain [PF04082] (1-142)
  IPR051615 Transcriptional Regulatory Elements [PTHR31313] (1-266)

Radius of gyration: 20.04 Å; Cα contacts (8 Å, |Δi|>4): 253; chains: 1; bounding box: 46×50×60 Å

Mean predicted aligned error: 7.29 Å

Nearest PDB structures (foldseek):
  4iwb-assembly1_A  TM=3.399E-01  e=6.464E+00  Aquifex aeolicus
  4tx5-assembly1_A  TM=2.726E-01  e=5.431E+00  Homo sapiens

pLDDT: mean 84.73, std 12.95, range [41.59, 98.38]

Organism: NCBI:txid1450172